Protein AF-A0A7S3KAZ0-F1 (afdb_monomer_lite)

pLDDT: mean 83.88, std 17.26, range [27.72, 97.5]

Structure (mmCIF, N/CA/C/O backbone):
data_AF-A0A7S3KAZ0-F1
#
_entry.id   AF-A0A7S3KAZ0-F1
#
loop_
_atom_site.group_PDB
_atom_site.id
_atom_site.type_symbol
_atom_site.label_atom_id
_atom_site.label_alt_id
_atom_site.label_comp_id
_atom_site.label_asym_id
_atom_site.label_entity_id
_atom_site.label_seq_id
_atom_site.pdbx_PDB_ins_code
_atom_site.Cartn_x
_atom_site.Cartn_y
_atom_site.Cartn_z
_atom_site.occupancy
_atom_site.B_iso_or_equiv
_atom_site.auth_seq_id
_atom_site.auth_comp_id
_atom_site.auth_asym_id
_atom_site.auth_atom_id
_atom_site.pdbx_PDB_model_num
ATOM 1 N N . GLU A 1 1 ? 10.025 6.304 -29.142 1.00 87.19 1 GLU A N 1
ATOM 2 C CA . GLU A 1 1 ? 11.083 5.574 -29.884 1.00 87.19 1 GLU A CA 1
ATOM 3 C C . GLU A 1 1 ? 12.415 6.313 -29.806 1.00 87.19 1 GLU A C 1
ATOM 5 O O . GLU A 1 1 ? 13.247 5.895 -29.020 1.00 87.19 1 GLU A O 1
ATOM 10 N N . LYS A 1 2 ? 12.597 7.461 -30.480 1.00 91.38 2 LYS A N 1
ATOM 11 C CA . LYS A 1 2 ? 13.881 8.201 -30.471 1.00 91.38 2 LYS A CA 1
ATOM 12 C C . LYS A 1 2 ? 14.451 8.520 -29.081 1.00 91.38 2 LYS A C 1
ATOM 14 O O . LYS A 1 2 ? 15.655 8.413 -28.905 1.00 91.38 2 LYS A O 1
ATOM 19 N N . VAL A 1 3 ? 13.611 8.923 -28.121 1.00 90.06 3 VAL A N 1
ATOM 20 C CA . VAL A 1 3 ? 14.054 9.227 -26.743 1.00 90.06 3 VAL A CA 1
ATOM 21 C C . VAL A 1 3 ? 14.543 7.959 -26.036 1.00 90.06 3 VAL A C 1
ATOM 23 O O . VAL A 1 3 ? 15.635 7.959 -25.485 1.00 90.06 3 VAL A O 1
ATOM 26 N N . SER A 1 4 ? 13.810 6.849 -26.160 1.00 91.19 4 SER A N 1
ATOM 27 C CA . SER A 1 4 ? 14.235 5.538 -25.644 1.00 91.19 4 SER A CA 1
ATOM 28 C C . SER A 1 4 ? 15.533 5.046 -26.303 1.00 91.19 4 SER A C 1
ATOM 30 O O . SER A 1 4 ? 16.415 4.537 -25.626 1.00 91.19 4 SER A O 1
ATOM 32 N N . GLU A 1 5 ? 15.724 5.256 -27.607 1.00 93.06 5 GLU A N 1
ATOM 33 C CA . GLU A 1 5 ? 17.003 4.953 -28.269 1.00 93.06 5 GLU A CA 1
ATOM 34 C C . GLU A 1 5 ? 18.140 5.878 -27.821 1.00 93.06 5 GLU A C 1
ATOM 36 O O . GLU A 1 5 ? 19.305 5.488 -27.859 1.00 93.06 5 GLU A O 1
ATOM 41 N N . SER A 1 6 ? 17.834 7.132 -27.480 1.00 93.31 6 SER A N 1
ATOM 42 C CA . SER A 1 6 ? 18.820 8.060 -26.927 1.00 93.31 6 SER A CA 1
ATOM 43 C C . SER A 1 6 ? 19.238 7.641 -25.524 1.00 93.31 6 SER A C 1
ATOM 45 O O . SER A 1 6 ? 20.430 7.678 -25.269 1.00 93.31 6 SER A O 1
ATOM 47 N N . TYR A 1 7 ? 18.312 7.172 -24.680 1.00 94.19 7 TYR A N 1
ATOM 48 C CA . TYR A 1 7 ? 18.615 6.641 -23.345 1.00 94.19 7 TYR A CA 1
ATOM 49 C C . TYR A 1 7 ? 19.751 5.610 -23.394 1.00 94.19 7 TYR A C 1
ATOM 51 O O . TYR A 1 7 ? 20.796 5.805 -22.785 1.00 94.19 7 TYR A O 1
ATOM 59 N N . TRP A 1 8 ? 19.605 4.576 -24.228 1.00 93.81 8 TRP A N 1
ATOM 60 C CA . TRP A 1 8 ? 20.633 3.540 -24.377 1.00 93.81 8 TRP A CA 1
ATOM 61 C C . TRP A 1 8 ? 21.947 4.076 -24.935 1.00 93.81 8 TRP A C 1
ATOM 63 O O . TRP A 1 8 ? 23.013 3.693 -24.473 1.00 93.81 8 TRP A O 1
ATOM 73 N N . ARG A 1 9 ? 21.882 5.003 -25.897 1.00 91.06 9 ARG A N 1
ATOM 74 C CA . ARG A 1 9 ? 23.086 5.647 -26.433 1.00 91.06 9 ARG A CA 1
ATOM 75 C C . ARG A 1 9 ? 23.814 6.488 -25.391 1.00 91.06 9 ARG A C 1
ATOM 77 O O . ARG A 1 9 ? 25.021 6.607 -25.513 1.00 91.06 9 ARG A O 1
ATOM 84 N N . MET A 1 10 ? 23.109 7.081 -24.427 1.00 90.12 10 MET A N 1
ATOM 85 C CA . MET A 1 10 ? 23.732 7.851 -23.347 1.00 90.12 10 MET A CA 1
ATOM 86 C C . MET A 1 10 ? 24.455 6.936 -22.358 1.00 90.12 10 MET A C 1
ATOM 88 O O . MET A 1 10 ? 25.568 7.261 -21.971 1.00 90.12 10 MET A O 1
ATOM 92 N N . LEU A 1 11 ? 23.894 5.761 -22.051 1.00 87.69 11 LEU A N 1
ATOM 93 C CA . LEU A 1 11 ? 24.565 4.747 -21.225 1.00 87.69 11 LEU A CA 1
ATOM 94 C C . LEU A 1 11 ? 25.814 4.146 -21.897 1.00 87.69 11 LEU A C 1
ATOM 96 O O . LEU A 1 11 ? 26.717 3.672 -21.222 1.00 87.69 11 LEU A O 1
ATOM 100 N N . GLU A 1 12 ? 25.895 4.176 -23.230 1.00 86.94 12 GLU A N 1
ATOM 101 C CA . GLU A 1 12 ? 27.089 3.747 -23.978 1.00 86.94 12 GLU A CA 1
ATOM 102 C C . GLU A 1 12 ? 28.218 4.802 -23.984 1.00 86.94 12 GLU A C 1
ATOM 104 O O . GLU A 1 12 ? 29.334 4.508 -24.431 1.00 86.94 12 GLU A O 1
ATOM 109 N N . ILE A 1 13 ? 27.954 6.037 -23.533 1.00 81.25 13 ILE A N 1
ATOM 110 C CA . ILE A 1 13 ? 28.967 7.095 -23.425 1.00 81.25 13 ILE A CA 1
ATOM 111 C C . ILE A 1 13 ? 29.750 6.861 -22.134 1.00 81.25 13 ILE A C 1
ATOM 113 O O . ILE A 1 13 ? 29.340 7.359 -21.101 1.00 81.25 13 ILE A O 1
ATOM 117 N N . ASP A 1 14 ? 30.860 6.120 -22.247 1.00 67.25 14 ASP A N 1
ATOM 118 C CA . ASP A 1 14 ? 31.911 5.905 -21.232 1.00 67.25 14 ASP A CA 1
ATOM 119 C C . ASP A 1 14 ? 31.381 5.743 -19.792 1.00 67.25 14 ASP A C 1
ATOM 121 O O . ASP A 1 14 ? 31.083 6.733 -19.141 1.00 67.25 14 ASP A O 1
ATOM 125 N N . GLU A 1 15 ? 31.309 4.510 -19.275 1.00 60.25 15 GLU A N 1
ATOM 126 C CA . GLU A 1 15 ? 30.718 4.161 -17.961 1.00 60.25 15 GLU A CA 1
ATOM 127 C C . GLU A 1 15 ? 31.276 4.963 -16.760 1.00 60.25 15 GLU A C 1
ATOM 129 O O . GLU A 1 15 ? 30.650 5.004 -15.710 1.00 60.25 15 GLU A O 1
ATOM 134 N N . GLU A 1 16 ? 32.430 5.631 -16.886 1.00 60.28 16 GLU A N 1
ATOM 135 C CA . GLU A 1 16 ? 32.976 6.528 -15.848 1.00 60.28 16 GLU A CA 1
ATOM 136 C C . GLU A 1 16 ? 32.523 8.001 -15.991 1.00 60.28 16 GLU A C 1
ATOM 138 O O . GLU A 1 16 ? 32.940 8.877 -15.224 1.00 60.28 16 GLU A O 1
ATOM 143 N N . CYS A 1 17 ? 31.695 8.316 -16.988 1.00 70.56 17 CYS A N 1
ATOM 144 C CA . CYS A 1 17 ? 31.256 9.662 -17.318 1.00 70.56 17 CYS A CA 1
ATOM 145 C C . CYS A 1 17 ? 29.853 9.938 -16.769 1.00 70.56 17 CYS A C 1
ATOM 147 O O . CYS A 1 17 ? 28.845 9.616 -17.396 1.00 70.56 17 CYS A O 1
ATOM 149 N N . ALA A 1 18 ? 29.788 10.670 -15.654 1.00 79.00 18 ALA A N 1
ATOM 150 C CA . ALA A 1 18 ? 28.533 11.156 -15.070 1.00 79.00 18 ALA A CA 1
ATOM 151 C C . ALA A 1 18 ? 27.636 11.933 -16.066 1.00 79.00 18 ALA A C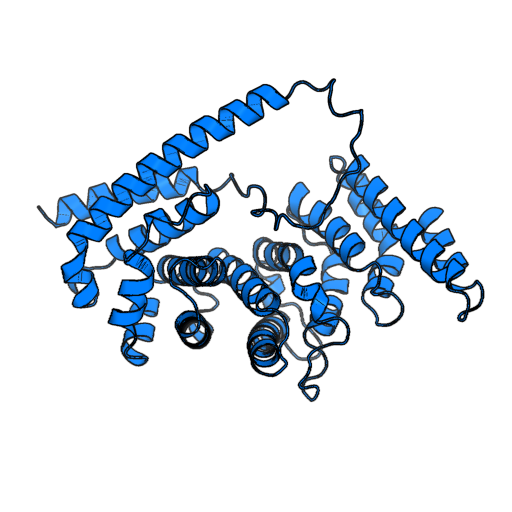 1
ATOM 153 O O . ALA A 1 18 ? 26.431 12.054 -15.858 1.00 79.00 18 ALA A O 1
ATOM 154 N N . GLU A 1 19 ? 28.188 12.467 -17.167 1.00 82.94 19 GLU A N 1
ATOM 155 C CA . GLU A 1 19 ? 27.396 13.123 -18.219 1.00 82.94 19 GLU A CA 1
ATOM 156 C C . GLU A 1 19 ? 26.485 12.139 -18.978 1.00 82.94 19 GLU A C 1
ATOM 158 O O . GLU A 1 19 ? 25.390 12.528 -19.390 1.00 82.94 19 GLU A O 1
ATOM 163 N N . GLY A 1 20 ? 26.908 10.879 -19.153 1.00 85.38 20 GLY A N 1
ATOM 164 C CA . GLY A 1 20 ? 26.109 9.827 -19.787 1.00 85.38 20 GLY A CA 1
ATOM 165 C C . GLY A 1 20 ? 24.908 9.430 -18.928 1.00 85.38 20 GLY A C 1
ATOM 166 O O . GLY A 1 20 ? 23.776 9.420 -19.413 1.00 85.38 20 GLY A O 1
ATOM 167 N N . GLU A 1 21 ? 25.132 9.213 -17.631 1.00 86.94 21 GLU A N 1
ATOM 168 C CA . GLU A 1 21 ? 24.082 8.917 -16.644 1.00 86.94 21 GLU A CA 1
ATOM 169 C C . GLU A 1 21 ? 23.074 10.070 -16.530 1.00 86.94 21 GLU A C 1
ATOM 171 O O . GLU A 1 21 ? 21.871 9.859 -16.679 1.00 86.94 21 GLU A O 1
ATOM 176 N N . LEU A 1 22 ? 23.549 11.317 -16.395 1.00 89.88 22 LEU A N 1
ATOM 177 C CA . LEU A 1 22 ? 22.689 12.511 -16.388 1.00 89.88 22 LEU A CA 1
ATOM 178 C C . LEU A 1 22 ? 21.870 12.644 -17.679 1.00 89.88 22 LEU A C 1
ATOM 180 O O . LEU A 1 22 ? 20.685 12.986 -17.645 1.00 89.88 22 LEU A O 1
ATOM 184 N N . GLY A 1 23 ? 22.481 12.352 -18.830 1.00 91.44 23 GLY A N 1
ATOM 185 C CA . GLY A 1 23 ? 21.792 12.337 -20.117 1.00 91.44 23 GLY A CA 1
ATOM 186 C C . GLY A 1 23 ? 20.717 11.249 -20.205 1.00 91.44 23 GLY A C 1
ATOM 187 O O . GLY A 1 23 ? 19.647 11.487 -20.775 1.00 91.44 23 GLY A O 1
ATOM 188 N N . ALA A 1 24 ? 20.978 10.070 -19.637 1.00 93.19 24 ALA A N 1
ATOM 189 C CA . ALA A 1 24 ? 20.023 8.972 -19.559 1.00 93.19 24 ALA A CA 1
ATOM 190 C C . ALA A 1 24 ? 18.846 9.325 -18.634 1.00 93.19 24 ALA A C 1
ATOM 192 O O . ALA A 1 24 ? 17.699 9.203 -19.067 1.00 93.19 24 ALA A O 1
ATOM 193 N N . MET A 1 25 ? 19.103 9.869 -17.441 1.00 93.62 25 MET A N 1
ATOM 194 C CA . MET A 1 25 ? 18.056 10.357 -16.532 1.00 93.62 25 MET A CA 1
ATOM 195 C C . MET A 1 25 ? 17.171 11.410 -17.204 1.00 93.62 25 MET A C 1
ATOM 197 O O . MET A 1 25 ? 15.950 11.272 -17.238 1.00 93.62 25 MET A O 1
ATOM 201 N N . GLY A 1 26 ? 17.779 12.393 -17.880 1.00 94.50 26 GLY A N 1
ATOM 202 C CA . GLY A 1 26 ? 17.034 13.396 -18.644 1.00 94.50 26 GLY A CA 1
ATOM 203 C C . GLY A 1 26 ? 16.148 12.791 -19.744 1.00 94.50 26 GLY A C 1
ATOM 204 O O . GLY A 1 26 ? 15.076 13.319 -20.039 1.00 94.50 26 GLY A O 1
ATOM 205 N N . CYS A 1 27 ? 16.538 11.654 -20.336 1.00 96.44 27 CYS A N 1
ATOM 206 C CA . CYS A 1 27 ? 15.674 10.936 -21.275 1.00 96.44 27 CYS A CA 1
ATOM 207 C C . CYS A 1 27 ? 14.442 10.331 -20.585 1.00 96.44 27 CYS A C 1
ATOM 209 O O . CYS A 1 27 ? 13.369 10.344 -21.192 1.00 96.44 27 CYS A O 1
ATOM 211 N N . VAL A 1 28 ? 14.568 9.814 -19.358 1.00 96.44 28 VAL A N 1
ATOM 212 C CA . VAL A 1 28 ? 13.438 9.252 -18.599 1.00 96.44 28 VAL A CA 1
ATOM 213 C C . VAL A 1 28 ? 12.472 10.354 -18.170 1.00 96.44 28 VAL A C 1
ATOM 215 O O . VAL A 1 28 ? 11.271 10.220 -18.399 1.00 96.44 28 VAL A O 1
ATOM 218 N N . THR A 1 29 ? 12.978 11.497 -17.707 1.00 96.56 29 THR A N 1
ATOM 219 C CA . THR A 1 29 ? 12.135 12.658 -17.385 1.00 96.56 29 THR A CA 1
ATOM 220 C C . THR A 1 29 ? 11.356 13.151 -18.607 1.00 96.56 29 THR A C 1
ATOM 222 O O . THR A 1 29 ? 10.153 13.390 -18.528 1.00 96.56 29 THR A O 1
ATOM 225 N N . ILE A 1 30 ? 11.986 13.201 -19.790 1.00 97.19 30 ILE A N 1
ATOM 226 C CA . ILE A 1 30 ? 11.277 13.518 -21.043 1.00 97.19 30 ILE A CA 1
ATOM 227 C C . ILE A 1 30 ? 10.192 12.475 -21.349 1.00 97.19 30 ILE A C 1
ATOM 229 O O . ILE A 1 30 ? 9.114 12.838 -21.824 1.00 97.19 30 ILE A O 1
ATOM 233 N N . ILE A 1 31 ? 10.453 11.183 -21.111 1.00 96.94 31 ILE A N 1
ATOM 234 C CA . ILE A 1 31 ? 9.443 10.127 -21.280 1.00 96.94 31 ILE A CA 1
ATOM 235 C C . ILE A 1 31 ? 8.247 10.392 -20.358 1.00 96.94 31 ILE A C 1
ATOM 237 O O . ILE A 1 31 ? 7.120 10.398 -20.854 1.00 96.94 31 ILE A O 1
ATOM 241 N N . LYS A 1 32 ? 8.474 10.699 -19.077 1.00 96.31 32 LYS A N 1
ATOM 242 C CA . LYS A 1 32 ? 7.414 11.053 -18.122 1.00 96.31 32 LYS A CA 1
ATOM 243 C C . LYS A 1 32 ? 6.586 12.249 -18.582 1.00 96.31 32 LYS A C 1
ATOM 245 O O . LYS A 1 32 ? 5.361 12.154 -18.623 1.00 96.31 32 LYS A O 1
ATOM 250 N N . THR A 1 33 ? 7.223 13.331 -19.032 1.00 96.50 33 THR A N 1
ATOM 251 C CA . THR A 1 33 ? 6.501 14.495 -19.575 1.00 96.50 33 THR A CA 1
ATOM 252 C C . THR A 1 33 ? 5.646 14.121 -20.788 1.00 96.50 33 THR A C 1
ATOM 254 O O . THR A 1 33 ? 4.518 14.595 -20.931 1.00 96.50 33 THR A O 1
ATOM 257 N N . ILE A 1 34 ? 6.145 13.243 -21.668 1.00 95.31 34 ILE A N 1
ATOM 258 C CA . ILE A 1 34 ? 5.353 12.746 -22.799 1.00 95.31 34 ILE A CA 1
ATOM 259 C C . ILE A 1 34 ? 4.131 11.978 -22.286 1.00 95.31 34 ILE A C 1
ATOM 261 O O . ILE A 1 34 ? 3.033 12.263 -22.758 1.00 95.31 34 ILE A O 1
ATOM 265 N N . PHE A 1 35 ? 4.294 11.062 -21.325 1.00 94.38 35 PHE A N 1
ATOM 266 C CA . PHE A 1 35 ? 3.185 10.308 -20.729 1.00 94.38 35 PHE A CA 1
ATOM 267 C C . PHE A 1 35 ? 2.110 11.240 -20.156 1.00 94.38 35 PHE A C 1
ATOM 269 O O . PHE A 1 35 ? 0.944 11.115 -20.525 1.00 94.38 35 PHE A O 1
ATOM 276 N N . GLN A 1 36 ? 2.506 12.231 -19.353 1.00 93.25 36 GLN A N 1
ATOM 277 C CA . GLN A 1 36 ? 1.597 13.238 -18.792 1.00 93.25 36 GLN A CA 1
ATOM 278 C C . GLN A 1 36 ? 0.853 14.013 -19.892 1.00 93.25 36 GLN A C 1
ATOM 280 O O . GLN A 1 36 ? -0.361 14.195 -19.829 1.00 93.25 36 GLN A O 1
ATOM 285 N N . SER A 1 37 ? 1.548 14.406 -20.966 1.00 93.69 37 SER A N 1
ATOM 286 C CA . SER A 1 37 ? 0.935 15.161 -22.072 1.00 93.69 37 SER A CA 1
ATOM 287 C C . SER A 1 37 ? -0.126 14.380 -22.858 1.00 93.69 37 SER A C 1
ATOM 289 O O . SER A 1 37 ? -0.987 14.985 -23.500 1.00 93.69 37 SER A O 1
ATOM 291 N N . VAL A 1 38 ? -0.077 13.043 -22.819 1.00 92.50 38 VAL A N 1
ATOM 292 C CA . VAL A 1 38 ? -1.010 12.162 -23.537 1.00 92.50 38 VAL A CA 1
ATOM 293 C C . VAL A 1 38 ? -1.901 11.349 -22.598 1.00 92.50 38 VAL A C 1
ATOM 295 O O . VAL A 1 38 ? -2.533 10.396 -23.043 1.00 92.50 38 VAL A O 1
ATOM 298 N N . GLN A 1 39 ? -2.009 11.738 -21.323 1.00 89.44 39 GLN A N 1
ATOM 299 C CA . GLN A 1 39 ? -2.688 10.955 -20.281 1.00 89.44 39 GLN A CA 1
ATOM 300 C C . GLN A 1 39 ? -4.163 10.618 -20.556 1.00 89.44 39 GLN A C 1
ATOM 302 O O . GLN A 1 39 ? -4.702 9.664 -20.009 1.00 89.44 39 GLN A O 1
ATOM 307 N N . LYS A 1 40 ? -4.813 11.355 -21.466 1.00 89.69 40 LYS A N 1
ATOM 308 C CA . LYS A 1 40 ? -6.205 11.119 -21.883 1.00 89.69 40 LYS A CA 1
ATOM 309 C C . LYS A 1 40 ? -6.351 10.151 -23.073 1.00 89.69 40 LYS A C 1
ATOM 311 O O . LYS A 1 40 ? -7.477 9.808 -23.425 1.00 89.69 40 LYS A O 1
ATOM 316 N N . ASP A 1 41 ? -5.257 9.729 -23.714 1.00 93.19 41 ASP A N 1
ATOM 317 C CA . ASP A 1 41 ? -5.254 8.823 -24.876 1.00 93.19 41 ASP A CA 1
ATOM 318 C C . ASP A 1 41 ? -4.701 7.439 -24.491 1.00 93.19 41 ASP A C 1
ATOM 320 O O . ASP A 1 41 ? -3.488 7.207 -24.469 1.00 93.19 41 ASP A O 1
ATOM 324 N N . GLN A 1 42 ? -5.615 6.509 -24.195 1.00 93.06 42 GLN A N 1
ATOM 325 C CA . GLN A 1 42 ? -5.289 5.152 -23.747 1.00 93.06 42 GLN A CA 1
ATOM 326 C C . GLN A 1 42 ? -4.449 4.373 -24.757 1.00 93.06 42 GLN A C 1
ATOM 328 O O . GLN A 1 42 ? -3.439 3.769 -24.395 1.00 93.06 42 GLN A O 1
ATOM 333 N N . ASP A 1 43 ? -4.850 4.379 -26.028 1.00 94.06 43 ASP A N 1
ATOM 334 C CA . ASP A 1 43 ? -4.174 3.600 -27.064 1.00 94.06 43 ASP A CA 1
ATOM 335 C C . ASP A 1 43 ? -2.736 4.093 -27.263 1.00 94.06 43 ASP A C 1
ATOM 337 O O . ASP A 1 43 ? -1.813 3.294 -27.471 1.00 94.06 43 ASP A O 1
ATOM 341 N N . LEU A 1 44 ? -2.531 5.412 -27.183 1.00 94.19 44 LEU A N 1
ATOM 342 C CA . LEU A 1 44 ? -1.207 6.003 -27.285 1.00 94.19 44 LEU A CA 1
ATOM 343 C C . LEU A 1 44 ? -0.347 5.689 -26.058 1.00 94.19 44 LEU A C 1
ATOM 345 O O . LEU A 1 44 ? 0.801 5.280 -26.243 1.00 94.19 44 LEU A O 1
ATOM 349 N N . LEU A 1 45 ? -0.882 5.813 -24.839 1.00 93.94 45 LEU A N 1
ATOM 350 C CA . LEU A 1 45 ? -0.143 5.491 -23.615 1.00 93.94 45 LEU A CA 1
ATOM 351 C C . LEU A 1 45 ? 0.288 4.022 -23.564 1.00 93.94 45 LEU A C 1
ATOM 353 O O . LEU A 1 45 ? 1.471 3.747 -23.379 1.00 93.94 45 LEU A O 1
ATOM 357 N N . LEU A 1 46 ? -0.614 3.082 -23.858 1.00 95.00 46 LEU A N 1
ATOM 358 C CA . LEU A 1 46 ? -0.287 1.648 -23.900 1.00 95.00 46 LEU A CA 1
ATOM 359 C C . LEU A 1 46 ? 0.744 1.308 -24.990 1.00 95.00 46 LEU A C 1
ATOM 361 O O . LEU A 1 46 ? 1.506 0.343 -24.891 1.00 95.00 46 LEU A O 1
ATOM 365 N N . ARG A 1 47 ? 0.790 2.087 -26.077 1.00 95.50 47 ARG A N 1
ATOM 366 C CA . ARG A 1 47 ? 1.840 1.946 -27.091 1.00 95.50 47 ARG A CA 1
ATOM 367 C C . ARG A 1 47 ? 3.174 2.518 -26.608 1.00 95.50 47 ARG A C 1
ATOM 369 O O . ARG A 1 47 ? 4.215 1.934 -26.914 1.00 95.50 47 ARG A O 1
ATOM 376 N N . LEU A 1 48 ? 3.158 3.656 -25.915 1.00 95.56 48 LEU A N 1
ATOM 377 C CA . LEU A 1 48 ? 4.355 4.289 -25.362 1.00 95.56 48 LEU A CA 1
ATOM 378 C C . LEU A 1 48 ? 4.995 3.431 -24.273 1.00 95.56 48 LEU A C 1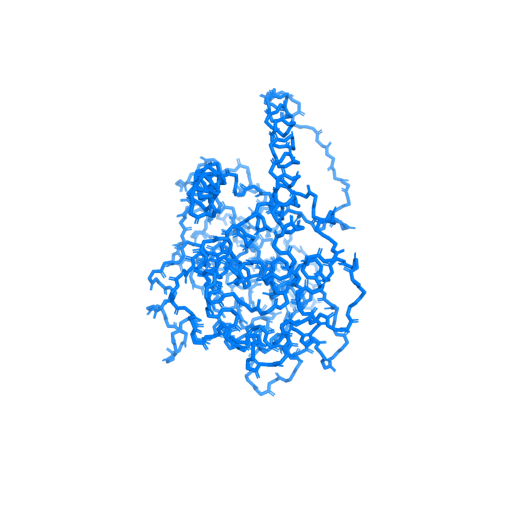
ATOM 380 O O . LEU A 1 48 ? 6.211 3.256 -24.308 1.00 95.56 48 LEU A O 1
ATOM 384 N N . GLU A 1 49 ? 4.191 2.841 -23.394 1.00 96.69 49 GLU A N 1
ATOM 385 C CA . GLU A 1 49 ? 4.605 1.856 -22.392 1.00 96.69 49 GLU A CA 1
ATOM 386 C C . GLU A 1 49 ? 5.446 0.747 -23.027 1.00 96.69 49 GLU A C 1
ATOM 388 O O . GLU A 1 49 ? 6.614 0.580 -22.693 1.00 96.69 49 GLU A O 1
ATOM 393 N N . LYS A 1 50 ? 4.931 0.080 -24.066 1.00 96.69 50 LYS A N 1
ATOM 394 C CA . LYS A 1 50 ? 5.664 -0.983 -24.780 1.00 96.69 50 LYS A CA 1
ATOM 395 C C . LYS A 1 50 ? 6.977 -0.520 -25.400 1.00 96.69 50 LYS A C 1
ATOM 397 O O . LYS A 1 50 ? 7.934 -1.287 -25.481 1.00 96.69 50 LYS A O 1
ATOM 402 N N . ILE A 1 51 ? 7.026 0.722 -25.878 1.00 96.69 51 ILE A N 1
ATOM 403 C CA . ILE A 1 51 ? 8.252 1.314 -26.424 1.00 96.69 51 ILE A CA 1
ATOM 404 C C . ILE A 1 51 ? 9.271 1.565 -25.303 1.00 96.69 51 ILE A C 1
ATOM 406 O O . ILE A 1 51 ? 10.470 1.400 -25.528 1.00 96.69 51 ILE A O 1
ATOM 410 N N . CYS A 1 52 ? 8.808 1.965 -24.119 1.00 96.94 52 CYS A N 1
ATOM 411 C CA . CYS A 1 52 ? 9.647 2.331 -22.980 1.00 96.94 52 CYS A CA 1
ATOM 412 C C . CYS A 1 52 ? 9.940 1.155 -22.038 1.00 96.94 52 CYS A C 1
ATOM 414 O O . CYS A 1 52 ? 10.864 1.260 -21.242 1.00 96.94 52 CYS A O 1
ATOM 416 N N . ALA A 1 53 ? 9.263 0.013 -22.186 1.00 96.50 53 ALA A N 1
ATOM 417 C CA . ALA A 1 53 ? 9.341 -1.137 -21.284 1.00 96.50 53 ALA A CA 1
ATOM 418 C C . ALA A 1 53 ? 10.774 -1.593 -20.968 1.00 96.50 53 ALA A C 1
ATOM 420 O O . ALA A 1 53 ? 11.095 -1.914 -19.830 1.00 96.50 53 ALA A O 1
ATOM 421 N N . ARG A 1 54 ? 11.678 -1.585 -21.960 1.00 96.12 54 ARG A N 1
ATOM 422 C CA . ARG A 1 54 ? 13.091 -1.935 -21.723 1.00 96.12 54 ARG A CA 1
ATOM 423 C C . ARG A 1 54 ? 13.829 -0.903 -20.873 1.00 96.12 54 ARG A C 1
ATOM 425 O O . ARG A 1 54 ? 14.709 -1.292 -20.119 1.00 96.12 54 ARG A O 1
ATOM 432 N N . VAL A 1 55 ? 13.518 0.381 -21.050 1.00 97.06 55 VAL A N 1
ATOM 433 C CA . VAL A 1 55 ? 14.085 1.475 -20.245 1.00 97.06 55 VAL A CA 1
ATOM 434 C C . VAL A 1 55 ? 13.561 1.353 -18.819 1.00 97.06 55 VAL A C 1
ATOM 436 O O . VAL A 1 55 ? 14.350 1.318 -17.886 1.00 97.06 55 VAL A O 1
ATOM 439 N N . PHE A 1 56 ? 12.250 1.163 -18.663 1.00 97.31 56 PHE A N 1
ATOM 440 C CA . PHE A 1 56 ? 11.608 0.998 -17.360 1.00 97.31 56 PHE A CA 1
ATOM 441 C C . PHE A 1 56 ? 12.175 -0.195 -16.586 1.00 97.31 56 PHE A C 1
ATOM 443 O O . PHE A 1 56 ? 12.569 -0.038 -15.439 1.00 97.31 56 PHE A O 1
ATOM 450 N N . ALA A 1 57 ? 12.343 -1.347 -17.240 1.00 96.38 57 ALA A N 1
ATOM 451 C CA . ALA A 1 57 ? 12.956 -2.529 -16.633 1.00 96.38 57 ALA A CA 1
ATOM 452 C C . ALA A 1 57 ? 14.457 -2.381 -16.310 1.00 96.38 57 ALA A C 1
ATOM 454 O O . ALA A 1 57 ? 14.997 -3.204 -15.581 1.00 96.38 57 ALA A O 1
ATOM 455 N N . HIS A 1 58 ? 15.163 -1.402 -16.885 1.00 95.88 58 HIS A N 1
ATOM 456 C CA . HIS A 1 58 ? 16.545 -1.089 -16.504 1.00 95.88 58 HIS A CA 1
ATOM 457 C C . HIS A 1 58 ? 16.585 -0.146 -15.302 1.00 95.88 58 HIS A C 1
ATOM 459 O O . HIS A 1 58 ? 17.399 -0.324 -14.400 1.00 95.88 58 HIS A O 1
ATOM 465 N N . CYS A 1 59 ? 15.653 0.807 -15.246 1.00 95.75 59 CYS A N 1
ATOM 466 C CA . CYS A 1 59 ? 15.501 1.731 -14.126 1.00 95.75 59 CYS A CA 1
ATOM 467 C C . CYS A 1 59 ? 15.065 1.068 -12.809 1.00 95.75 59 CYS A C 1
ATOM 469 O O . CYS A 1 59 ? 14.990 1.727 -11.783 1.00 95.75 59 CYS A O 1
ATOM 471 N N . THR A 1 60 ? 14.776 -0.228 -12.816 1.00 94.94 60 THR A N 1
ATOM 472 C CA . THR A 1 60 ? 14.475 -1.046 -11.631 1.00 94.94 60 THR A CA 1
ATOM 473 C C . THR A 1 60 ? 15.648 -1.946 -11.226 1.00 94.94 60 THR A C 1
ATOM 475 O O . THR A 1 60 ? 15.489 -2.864 -10.420 1.00 94.94 60 THR A O 1
ATOM 478 N N . THR A 1 61 ? 16.829 -1.718 -11.805 1.00 94.31 61 THR A N 1
ATOM 479 C CA . THR A 1 61 ? 18.077 -2.427 -11.492 1.00 94.31 61 THR A CA 1
ATOM 480 C C . THR A 1 61 ? 19.055 -1.501 -10.765 1.00 94.31 61 THR A C 1
ATOM 482 O O . THR A 1 61 ? 18.886 -0.282 -10.849 1.00 94.31 61 THR A O 1
ATOM 485 N N . PRO A 1 62 ? 20.093 -2.039 -10.093 1.00 92.00 62 PRO A N 1
ATOM 486 C CA . PRO A 1 62 ? 21.096 -1.212 -9.417 1.00 92.00 62 PRO A CA 1
ATOM 487 C C . PRO A 1 62 ? 21.747 -0.162 -10.329 1.00 92.00 62 PRO A C 1
ATOM 489 O O . PRO A 1 62 ? 22.044 0.933 -9.873 1.00 92.00 62 PRO A O 1
ATOM 492 N N . ASP A 1 63 ? 21.902 -0.469 -11.620 1.00 89.94 63 ASP A N 1
ATOM 493 C CA . ASP A 1 63 ? 22.587 0.390 -12.594 1.00 89.94 63 ASP A CA 1
ATOM 494 C C . ASP A 1 63 ? 21.684 1.493 -13.189 1.00 89.94 63 ASP A C 1
ATOM 496 O O . ASP A 1 63 ? 22.138 2.306 -13.992 1.00 89.94 63 ASP A O 1
ATOM 500 N N . GLY A 1 64 ? 20.385 1.512 -12.867 1.00 89.12 64 GLY A N 1
ATOM 501 C CA . GLY A 1 64 ? 19.428 2.454 -13.465 1.00 89.12 64 GLY A CA 1
ATOM 502 C C . GLY A 1 64 ? 18.459 3.118 -12.489 1.00 89.12 64 GLY A C 1
ATOM 503 O O . GLY A 1 64 ? 17.607 3.894 -12.933 1.00 89.12 64 GLY A O 1
ATOM 504 N N . MET A 1 65 ? 18.550 2.803 -11.196 1.00 91.00 65 MET A N 1
ATOM 505 C CA . MET A 1 65 ? 17.545 3.176 -10.196 1.00 91.00 65 MET A CA 1
ATOM 506 C C . MET A 1 65 ? 17.384 4.680 -9.963 1.00 91.00 65 MET A C 1
ATOM 508 O O . MET A 1 65 ? 16.340 5.093 -9.471 1.00 91.00 65 MET A O 1
ATOM 512 N N . ASP A 1 66 ? 18.327 5.511 -10.407 1.00 90.62 66 ASP A N 1
ATOM 513 C CA . ASP A 1 66 ? 18.242 6.970 -10.255 1.00 90.62 66 ASP A CA 1
ATOM 514 C C . ASP A 1 66 ? 17.004 7.593 -10.929 1.00 90.62 66 ASP A C 1
ATOM 516 O O . ASP A 1 66 ? 16.624 8.720 -10.628 1.00 90.62 66 ASP A O 1
ATOM 520 N N . SER A 1 67 ? 16.349 6.879 -11.854 1.00 94.31 67 SER A N 1
ATOM 521 C CA . SER A 1 67 ? 15.094 7.316 -12.493 1.00 94.31 67 SER A CA 1
ATOM 522 C C . SER A 1 67 ? 13.874 6.475 -12.107 1.00 94.31 67 SER A C 1
ATOM 524 O O . SER A 1 67 ? 12.857 6.516 -12.803 1.00 94.31 67 SER A O 1
ATOM 526 N N . ILE A 1 68 ? 13.953 5.690 -11.029 1.00 95.12 68 ILE A N 1
ATOM 527 C CA . ILE A 1 68 ? 12.881 4.771 -10.625 1.00 95.12 68 ILE A CA 1
ATOM 528 C C . ILE A 1 68 ? 11.568 5.499 -10.324 1.00 95.12 68 ILE A C 1
ATOM 530 O O . ILE A 1 68 ? 10.500 5.006 -10.679 1.00 95.12 68 ILE A O 1
ATOM 534 N N . GLU A 1 69 ? 11.638 6.700 -9.750 1.00 94.75 69 GLU A N 1
ATOM 535 C CA . GLU A 1 69 ? 10.462 7.509 -9.407 1.00 94.75 69 GLU A CA 1
ATOM 536 C C . GLU A 1 69 ? 9.707 7.971 -10.655 1.00 94.75 69 GLU A C 1
ATOM 538 O O . GLU A 1 69 ? 8.479 7.896 -10.713 1.00 94.75 69 GLU A O 1
ATOM 543 N N . ASP A 1 70 ? 10.435 8.381 -11.697 1.00 95.94 70 ASP A N 1
ATOM 544 C CA . ASP A 1 70 ? 9.831 8.775 -12.968 1.00 95.94 70 ASP A CA 1
ATOM 545 C C . ASP A 1 70 ? 9.178 7.581 -13.675 1.00 95.94 70 ASP A C 1
ATOM 547 O O . ASP A 1 70 ? 8.114 7.728 -14.283 1.00 95.94 70 ASP A O 1
ATOM 551 N N . VAL A 1 71 ? 9.779 6.393 -13.566 1.00 96.25 71 VAL A N 1
ATOM 552 C CA . VAL A 1 71 ? 9.204 5.150 -14.098 1.00 96.25 71 VAL A CA 1
ATOM 553 C C . VAL A 1 71 ? 7.932 4.773 -13.354 1.00 96.25 71 VAL A C 1
ATOM 555 O O . VAL A 1 71 ? 6.903 4.544 -13.986 1.00 96.25 71 VAL A O 1
ATOM 558 N N . VAL A 1 72 ? 7.972 4.769 -12.024 1.00 96.81 72 VAL A N 1
ATOM 559 C CA . VAL A 1 72 ? 6.802 4.485 -11.190 1.00 96.81 72 VAL A CA 1
ATOM 560 C C . VAL A 1 72 ? 5.663 5.462 -11.496 1.00 96.81 72 VAL A C 1
ATOM 562 O O . VAL A 1 72 ? 4.531 5.025 -11.698 1.00 96.81 72 VAL A O 1
ATOM 565 N N . ALA A 1 73 ? 5.958 6.757 -11.636 1.00 95.50 73 ALA A N 1
ATOM 566 C CA . ALA A 1 73 ? 4.964 7.762 -12.004 1.00 95.50 73 ALA A CA 1
ATOM 567 C C . ALA A 1 73 ? 4.307 7.474 -13.368 1.00 95.50 73 ALA A C 1
ATOM 569 O O . ALA A 1 73 ? 3.089 7.592 -13.503 1.00 95.50 73 ALA A O 1
ATOM 570 N N . CYS A 1 74 ? 5.084 7.057 -14.376 1.00 95.94 74 CYS A N 1
ATOM 571 C CA . CYS A 1 74 ? 4.546 6.690 -15.691 1.00 95.94 74 CYS A CA 1
ATOM 572 C C . CYS A 1 74 ? 3.547 5.527 -15.610 1.00 95.94 74 CYS A C 1
ATOM 574 O O . CYS A 1 74 ? 2.506 5.556 -16.265 1.00 95.94 74 CYS A O 1
ATOM 576 N N . GLU A 1 75 ? 3.858 4.514 -14.806 1.00 96.81 75 GLU A N 1
ATOM 577 C CA . GLU A 1 75 ? 3.038 3.307 -14.676 1.00 96.81 75 GLU A CA 1
ATOM 578 C C . GLU A 1 75 ? 1.785 3.562 -13.827 1.00 96.81 75 GLU A C 1
ATOM 580 O O . GLU A 1 75 ? 0.691 3.093 -14.155 1.00 96.81 75 GLU A O 1
ATOM 585 N N . CYS A 1 76 ? 1.906 4.395 -12.789 1.00 95.38 76 CYS A N 1
ATOM 586 C CA . CYS A 1 76 ? 0.765 4.898 -12.027 1.00 95.38 76 CYS A CA 1
ATOM 587 C C . CYS A 1 76 ? -0.223 5.666 -12.912 1.00 95.38 76 CYS A C 1
ATOM 589 O O . CYS A 1 76 ? -1.426 5.457 -12.770 1.00 95.38 76 CYS A O 1
ATOM 591 N N . LEU A 1 77 ? 0.245 6.486 -13.866 1.00 92.44 77 LEU A N 1
ATOM 592 C CA . LEU A 1 77 ? -0.643 7.204 -14.792 1.00 92.44 77 LEU A CA 1
ATOM 593 C C . LEU A 1 77 ? -1.540 6.249 -15.588 1.00 92.44 77 LEU A C 1
ATOM 595 O O . LEU A 1 77 ? -2.732 6.521 -15.730 1.00 92.44 77 LEU A O 1
ATOM 599 N N . ILE A 1 78 ? -0.988 5.134 -16.080 1.00 93.31 78 ILE A N 1
ATOM 600 C CA . ILE A 1 78 ? -1.744 4.125 -16.836 1.00 93.31 78 ILE A CA 1
ATOM 601 C C . ILE A 1 78 ? -2.790 3.458 -15.940 1.00 93.31 78 ILE A C 1
ATOM 603 O O . ILE A 1 78 ? -3.959 3.367 -16.324 1.00 93.31 78 ILE A O 1
ATOM 607 N N . MET A 1 79 ? -2.384 3.007 -14.749 1.00 94.50 79 MET A N 1
ATOM 608 C CA . MET A 1 79 ? -3.289 2.338 -13.810 1.00 94.50 79 MET A CA 1
ATOM 609 C C . MET A 1 79 ? -4.417 3.260 -13.355 1.00 94.50 79 MET A C 1
ATOM 611 O O . MET A 1 79 ? -5.575 2.846 -13.364 1.00 94.50 79 MET A O 1
ATOM 615 N N . HIS A 1 80 ? -4.090 4.506 -13.015 1.00 86.88 80 HIS A N 1
ATOM 616 C CA . HIS A 1 80 ? -5.043 5.496 -12.531 1.00 86.88 80 HIS A CA 1
ATOM 617 C C . HIS A 1 80 ? -6.063 5.884 -13.611 1.00 86.88 80 HIS A C 1
ATOM 619 O O . HIS A 1 80 ? -7.266 5.778 -13.389 1.00 86.88 80 HIS A O 1
ATOM 625 N N . HIS A 1 81 ? -5.615 6.258 -14.815 1.00 86.31 81 HIS A N 1
ATOM 626 C CA . HIS A 1 81 ? -6.526 6.761 -15.852 1.00 86.31 81 HIS A CA 1
ATOM 627 C C . HIS A 1 81 ? -7.377 5.667 -16.505 1.00 86.31 81 HIS A C 1
ATOM 629 O O . HIS A 1 81 ? -8.464 5.949 -17.015 1.00 86.31 81 HIS A O 1
ATOM 635 N N . PHE A 1 82 ? -6.887 4.425 -16.538 1.00 89.50 82 PHE A N 1
ATOM 636 C CA . PHE A 1 82 ? -7.511 3.367 -17.335 1.00 89.50 82 PHE A CA 1
ATOM 637 C C . PHE A 1 82 ? -7.937 2.137 -16.543 1.00 89.50 82 PHE A C 1
ATOM 639 O O . PHE A 1 82 ? -8.499 1.218 -17.143 1.00 89.50 82 PHE A O 1
ATOM 646 N N . ASN A 1 83 ? -7.704 2.109 -15.227 1.00 90.88 83 ASN A N 1
ATOM 647 C CA . ASN A 1 83 ? -8.081 1.005 -14.343 1.00 90.88 83 ASN A CA 1
ATOM 648 C C . ASN A 1 83 ? -7.614 -0.364 -14.869 1.00 90.88 83 ASN A C 1
ATOM 650 O O . ASN A 1 83 ? -8.351 -1.353 -14.843 1.00 90.88 83 ASN A O 1
ATOM 654 N N . VAL A 1 84 ? -6.388 -0.420 -15.399 1.00 91.81 84 VAL A N 1
ATOM 655 C CA . VAL A 1 84 ? -5.801 -1.630 -15.984 1.00 91.81 84 VAL A CA 1
ATOM 656 C C . VAL A 1 84 ? -4.371 -1.826 -15.500 1.00 91.81 84 VAL A C 1
ATOM 658 O O . VAL A 1 84 ? -3.601 -0.875 -15.426 1.00 91.81 84 VAL A O 1
ATOM 661 N N . ILE A 1 85 ? -4.011 -3.081 -15.226 1.00 96.44 85 ILE A N 1
ATOM 662 C CA . ILE A 1 85 ? -2.620 -3.500 -15.035 1.00 96.44 85 ILE A CA 1
ATOM 663 C C . ILE A 1 85 ? -2.191 -4.271 -16.282 1.00 96.44 85 ILE A C 1
ATOM 665 O O . ILE A 1 85 ? -2.775 -5.306 -16.621 1.00 96.44 85 ILE A O 1
ATOM 669 N N . THR A 1 86 ? -1.192 -3.755 -16.981 1.00 96.94 86 THR A N 1
ATOM 670 C CA . THR A 1 86 ? -0.654 -4.342 -18.211 1.00 96.94 86 THR A CA 1
ATOM 671 C C . THR A 1 86 ? 0.340 -5.465 -17.891 1.00 96.94 86 THR A C 1
ATOM 673 O O . THR A 1 86 ? 0.766 -5.642 -16.748 1.00 96.94 86 THR A O 1
ATOM 676 N N . GLU A 1 87 ? 0.740 -6.245 -18.901 1.00 96.44 87 GLU A N 1
ATOM 677 C CA . GLU A 1 87 ? 1.824 -7.226 -18.720 1.00 96.44 87 GLU A CA 1
ATOM 678 C C . GLU A 1 87 ? 3.166 -6.564 -18.394 1.00 96.44 87 GLU A C 1
ATOM 680 O O . GLU A 1 87 ? 3.986 -7.162 -17.700 1.00 96.44 87 GLU A O 1
ATOM 685 N N . GLU A 1 88 ? 3.361 -5.324 -18.838 1.00 97.06 88 GLU A N 1
ATOM 686 C CA . GLU A 1 88 ? 4.603 -4.582 -18.652 1.00 97.06 88 GLU A CA 1
ATOM 687 C C . GLU A 1 88 ? 4.713 -4.121 -17.193 1.00 97.06 88 GLU A C 1
ATOM 689 O O . GLU A 1 88 ? 5.723 -4.403 -16.541 1.00 97.06 88 GLU A O 1
ATOM 694 N N . ILE A 1 89 ? 3.620 -3.590 -16.631 1.00 97.50 89 ILE A N 1
ATOM 695 C CA . ILE A 1 89 ? 3.493 -3.272 -15.202 1.00 97.50 89 ILE A CA 1
ATOM 696 C C . ILE A 1 89 ? 3.679 -4.529 -14.340 1.00 97.50 89 ILE A C 1
ATOM 698 O O . ILE A 1 89 ? 4.435 -4.530 -13.364 1.00 97.50 89 ILE A O 1
ATOM 702 N N . TRP A 1 90 ? 3.037 -5.643 -14.711 1.00 96.88 90 TRP A N 1
ATOM 703 C CA . TRP A 1 90 ? 3.243 -6.915 -14.012 1.00 96.88 90 TRP A CA 1
ATOM 704 C C . TRP A 1 90 ? 4.678 -7.437 -14.120 1.00 96.88 90 TRP A C 1
ATOM 706 O O . TRP A 1 90 ? 5.129 -8.153 -13.225 1.00 96.88 90 TRP A O 1
ATOM 716 N N . GLY A 1 91 ? 5.385 -7.110 -15.200 1.00 94.88 91 GLY A N 1
ATOM 717 C CA . GLY A 1 91 ? 6.776 -7.485 -15.420 1.00 94.88 91 GLY A CA 1
ATOM 718 C C . GLY A 1 91 ? 7.747 -6.753 -14.494 1.00 94.88 91 GLY A C 1
ATOM 719 O O . GLY A 1 91 ? 8.702 -7.369 -14.014 1.00 94.88 91 GLY A O 1
ATOM 720 N N . ILE A 1 92 ? 7.493 -5.474 -14.203 1.00 95.69 92 ILE A N 1
ATOM 721 C CA . ILE A 1 92 ? 8.347 -4.663 -13.321 1.00 95.69 92 ILE A CA 1
ATOM 722 C C . ILE A 1 92 ? 7.988 -4.800 -11.837 1.00 95.69 92 ILE A C 1
ATOM 724 O O . ILE A 1 92 ? 8.865 -4.641 -10.993 1.00 95.69 92 ILE A O 1
ATOM 728 N N . ALA A 1 93 ? 6.743 -5.144 -11.486 1.00 96.06 93 ALA A N 1
ATOM 729 C CA . ALA A 1 93 ? 6.310 -5.206 -10.085 1.00 96.06 93 ALA A CA 1
ATOM 730 C C . ALA A 1 93 ? 7.191 -6.119 -9.192 1.00 96.06 93 ALA A C 1
ATOM 732 O O . ALA A 1 93 ? 7.565 -5.692 -8.099 1.00 96.06 93 ALA A O 1
ATOM 733 N N . PRO A 1 94 ? 7.612 -7.330 -9.623 1.00 94.88 94 PRO A N 1
ATOM 734 C CA . PRO A 1 94 ? 8.562 -8.143 -8.859 1.00 94.88 94 PRO A CA 1
ATOM 735 C C . PRO A 1 94 ? 9.945 -7.498 -8.704 1.00 94.88 94 PRO A C 1
ATOM 737 O O . PRO A 1 94 ? 10.621 -7.737 -7.707 1.00 94.88 94 PRO A O 1
ATOM 740 N N . GLN A 1 95 ? 10.376 -6.699 -9.682 1.00 94.75 95 GLN A N 1
ATOM 741 C CA . GLN A 1 95 ? 11.661 -6.000 -9.636 1.00 94.75 95 GLN A CA 1
ATOM 742 C C . GLN A 1 95 ? 11.603 -4.862 -8.619 1.00 94.75 95 GLN A C 1
ATOM 744 O O . GLN A 1 95 ? 12.493 -4.768 -7.786 1.00 94.75 95 GLN A O 1
ATOM 749 N N . LEU A 1 96 ? 10.516 -4.084 -8.608 1.00 96.25 96 LEU A N 1
ATOM 750 C CA . LEU A 1 96 ? 10.269 -3.045 -7.601 1.00 96.25 96 LEU A CA 1
ATOM 751 C C . LEU A 1 96 ? 10.201 -3.626 -6.182 1.00 96.25 96 LEU A C 1
ATOM 753 O O . LEU A 1 96 ? 10.794 -3.081 -5.255 1.00 96.25 96 LEU A O 1
ATOM 757 N N . LEU A 1 97 ? 9.556 -4.785 -6.009 1.00 94.56 97 LEU A N 1
ATOM 758 C CA . LEU A 1 97 ? 9.601 -5.507 -4.735 1.00 94.56 97 LEU A CA 1
ATOM 759 C C . LEU A 1 97 ? 11.036 -5.878 -4.346 1.00 94.56 97 LEU A C 1
ATOM 761 O O . LEU A 1 97 ? 11.413 -5.703 -3.193 1.00 94.56 97 LEU A O 1
ATOM 765 N N . ASN A 1 98 ? 11.851 -6.347 -5.290 1.00 93.44 98 ASN A N 1
ATOM 766 C CA . ASN A 1 98 ? 13.250 -6.676 -5.025 1.00 93.44 98 ASN A CA 1
ATOM 767 C C . ASN A 1 98 ? 14.113 -5.440 -4.704 1.00 93.44 98 ASN A C 1
ATOM 769 O O . ASN A 1 98 ? 15.008 -5.552 -3.872 1.00 93.44 98 ASN A O 1
ATOM 773 N N . VAL A 1 99 ? 13.832 -4.277 -5.310 1.00 94.00 99 VAL A N 1
ATOM 774 C CA . VAL A 1 99 ? 14.502 -2.996 -5.000 1.00 94.00 99 VAL A CA 1
ATOM 775 C C . VAL A 1 99 ? 14.345 -2.648 -3.519 1.00 94.00 99 VAL A C 1
ATOM 777 O O . VAL A 1 99 ? 15.311 -2.232 -2.886 1.00 94.00 99 VAL A O 1
ATOM 780 N N . ILE A 1 100 ? 13.151 -2.864 -2.956 1.00 91.81 100 ILE A N 1
ATOM 781 C CA . ILE A 1 100 ? 12.857 -2.537 -1.556 1.00 91.81 100 ILE A CA 1
ATOM 782 C C . ILE A 1 100 ? 13.254 -3.679 -0.614 1.00 91.81 100 ILE A C 1
ATOM 784 O O . ILE A 1 100 ? 13.872 -3.464 0.422 1.00 91.81 100 ILE A O 1
ATOM 788 N N . ILE A 1 101 ? 12.867 -4.913 -0.921 1.00 90.19 101 ILE A N 1
ATOM 789 C CA . ILE A 1 101 ? 12.958 -6.027 0.033 1.00 90.19 101 ILE A CA 1
ATOM 790 C C . ILE A 1 101 ? 14.367 -6.620 0.042 1.00 90.19 101 ILE A C 1
ATOM 792 O O . ILE A 1 101 ? 14.847 -7.013 1.108 1.00 90.19 101 ILE A O 1
ATOM 796 N N . GLY A 1 102 ? 15.015 -6.693 -1.123 1.00 89.62 102 GLY A N 1
ATOM 797 C CA . GLY A 1 102 ? 16.270 -7.412 -1.311 1.00 89.62 102 GLY A CA 1
ATOM 798 C C . GLY A 1 102 ? 16.163 -8.925 -1.047 1.00 89.62 102 GLY A C 1
ATOM 799 O O . GLY A 1 102 ? 15.082 -9.452 -0.763 1.00 89.62 102 GLY A O 1
ATOM 800 N N . PRO A 1 103 ? 17.287 -9.652 -1.127 1.00 85.88 103 PRO A N 1
ATOM 801 C CA . PRO A 1 103 ? 17.402 -11.057 -0.736 1.00 85.88 103 PRO A CA 1
ATOM 802 C C . PRO A 1 103 ? 16.999 -11.310 0.726 1.00 85.88 103 PRO A C 1
ATOM 804 O O . PRO A 1 103 ? 17.161 -10.448 1.586 1.00 85.88 103 PRO A O 1
ATOM 807 N N . ASP A 1 104 ? 16.506 -12.508 1.050 1.00 81.50 104 ASP A N 1
ATOM 808 C CA . ASP A 1 104 ? 16.079 -12.859 2.419 1.00 81.50 104 ASP A CA 1
ATOM 809 C C . ASP A 1 104 ? 17.211 -12.807 3.462 1.00 81.50 104 ASP A C 1
ATOM 811 O O . ASP A 1 104 ? 16.939 -12.615 4.646 1.00 81.50 104 ASP A O 1
ATOM 815 N N . ASP A 1 105 ? 18.464 -12.991 3.044 1.00 83.19 105 ASP A N 1
ATOM 816 C CA . ASP A 1 105 ? 19.652 -12.950 3.899 1.00 83.19 105 ASP A CA 1
ATOM 817 C C . ASP A 1 105 ? 20.220 -11.539 4.115 1.00 83.19 105 ASP A C 1
ATOM 819 O O . ASP A 1 105 ? 21.082 -11.363 4.977 1.00 83.19 105 ASP A O 1
ATOM 823 N N . GLU A 1 106 ? 19.715 -10.531 3.399 1.00 82.75 106 GLU A N 1
ATOM 824 C CA . GLU A 1 106 ? 20.083 -9.129 3.607 1.00 82.75 106 GLU A CA 1
ATOM 825 C C . GLU A 1 106 ? 19.194 -8.486 4.679 1.00 82.75 106 GLU A C 1
ATOM 827 O O . GLU A 1 106 ? 17.977 -8.346 4.516 1.00 82.75 106 GLU A O 1
ATOM 832 N N . GLU A 1 107 ? 19.812 -8.092 5.796 1.00 79.75 107 GLU A N 1
ATOM 833 C CA . GLU A 1 107 ? 19.120 -7.474 6.935 1.00 79.75 107 GLU A CA 1
ATOM 834 C C . GLU A 1 107 ? 18.780 -5.992 6.701 1.00 79.75 107 GLU A C 1
ATOM 836 O O . GLU A 1 107 ? 17.857 -5.489 7.335 1.00 79.75 107 GLU A O 1
ATOM 841 N N . GLU A 1 108 ? 19.481 -5.318 5.783 1.00 80.94 108 GLU A N 1
ATOM 842 C CA . GLU A 1 108 ? 19.349 -3.877 5.495 1.00 80.94 108 GLU A CA 1
ATOM 843 C C . GLU A 1 108 ? 18.254 -3.554 4.459 1.00 80.94 108 GLU A C 1
ATOM 845 O O . GLU A 1 108 ? 17.921 -2.391 4.258 1.00 80.94 108 GLU A O 1
ATOM 850 N N . GLY A 1 109 ? 17.639 -4.573 3.849 1.00 86.31 109 GLY A N 1
ATOM 851 C CA . GLY A 1 109 ? 16.690 -4.404 2.745 1.00 86.31 109 GLY A CA 1
ATOM 852 C C . GLY A 1 109 ? 17.355 -4.523 1.380 1.00 86.31 109 GLY A C 1
ATOM 853 O O . GLY A 1 109 ? 18.458 -5.044 1.270 1.00 86.31 109 GLY A O 1
ATOM 854 N N . GLY A 1 110 ? 16.641 -4.113 0.334 1.00 90.38 110 GLY A N 1
ATOM 855 C CA . GLY A 1 110 ? 17.166 -4.074 -1.025 1.00 90.38 110 GLY A CA 1
ATOM 856 C C . GLY A 1 110 ? 17.963 -2.803 -1.307 1.00 90.38 110 GLY A C 1
ATOM 857 O O . GLY A 1 11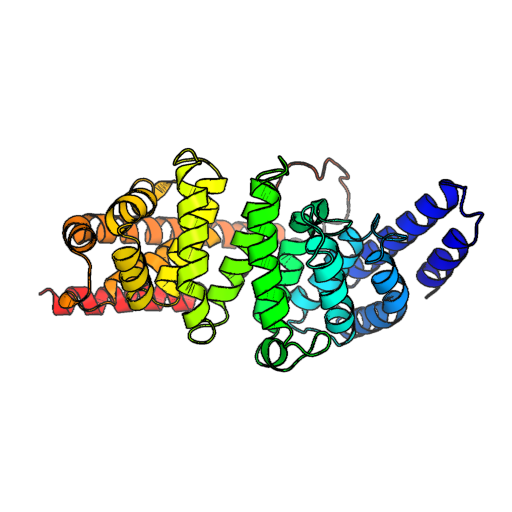0 ? 17.951 -1.843 -0.539 1.00 90.38 110 GLY A O 1
ATOM 858 N N . PHE A 1 111 ? 18.639 -2.796 -2.453 1.00 91.50 111 PHE A N 1
ATOM 859 C CA . PHE A 1 111 ? 19.576 -1.746 -2.865 1.00 91.50 111 PHE A CA 1
ATOM 860 C C . PHE A 1 111 ? 18.955 -0.353 -3.079 1.00 91.50 111 PHE A C 1
ATOM 862 O O . PHE A 1 111 ? 19.705 0.597 -3.260 1.00 91.50 111 PHE A O 1
ATOM 869 N N . GLY A 1 112 ? 17.625 -0.235 -3.089 1.00 90.25 112 GLY A N 1
ATOM 870 C CA . GLY A 1 112 ? 16.910 1.039 -3.180 1.00 90.25 112 GLY A CA 1
ATOM 871 C C . GLY A 1 112 ? 15.758 1.109 -2.182 1.00 90.25 112 GLY A C 1
ATOM 872 O O . GLY A 1 112 ? 14.665 1.564 -2.523 1.00 90.25 112 GLY A O 1
ATOM 873 N N . PHE A 1 113 ? 15.968 0.595 -0.965 1.00 89.81 113 PHE A N 1
ATOM 874 C CA . PHE A 1 113 ? 14.970 0.600 0.107 1.00 89.81 113 PHE A CA 1
ATOM 875 C C . PHE A 1 113 ? 14.416 2.002 0.398 1.00 89.81 113 PHE A C 1
ATOM 877 O O . PHE A 1 113 ? 13.226 2.140 0.690 1.00 89.81 113 PHE A O 1
ATOM 884 N N . GLU A 1 114 ? 15.237 3.046 0.260 1.00 87.06 114 GLU A N 1
ATOM 885 C CA . GLU A 1 114 ? 14.836 4.444 0.439 1.00 87.06 114 GLU A CA 1
ATOM 886 C C . GLU A 1 114 ? 13.700 4.890 -0.493 1.00 87.06 114 GLU A C 1
ATOM 888 O O . GLU A 1 114 ? 12.940 5.784 -0.129 1.00 87.06 114 GLU A O 1
ATOM 893 N N . HIS A 1 115 ? 13.519 4.237 -1.645 1.00 90.75 115 HIS A N 1
ATOM 894 C CA . HIS A 1 115 ? 12.492 4.594 -2.624 1.00 90.75 115 HIS A CA 1
ATOM 895 C C . HIS A 1 115 ? 11.103 4.030 -2.299 1.00 90.75 115 HIS A C 1
ATOM 897 O O . HIS A 1 115 ? 10.168 4.234 -3.072 1.00 90.75 115 HIS A O 1
ATOM 903 N N . ILE A 1 116 ? 10.922 3.321 -1.177 1.00 91.19 116 ILE A N 1
ATOM 904 C CA . ILE A 1 116 ? 9.624 2.734 -0.809 1.00 91.19 116 ILE A CA 1
ATOM 905 C C . ILE A 1 116 ? 8.486 3.764 -0.787 1.00 91.19 116 ILE A C 1
ATOM 907 O O . ILE A 1 116 ? 7.388 3.450 -1.248 1.00 91.19 116 ILE A O 1
ATOM 911 N N . SER A 1 117 ? 8.743 4.991 -0.320 1.00 90.19 117 SER A N 1
ATOM 912 C CA . SER A 1 117 ? 7.746 6.072 -0.307 1.00 90.19 117 SER A CA 1
ATOM 913 C C . SER A 1 117 ? 7.291 6.443 -1.710 1.00 90.19 117 SER A C 1
ATOM 915 O O . SER A 1 117 ? 6.099 6.607 -1.951 1.00 90.19 117 SER A O 1
ATOM 917 N N . SER A 1 118 ? 8.226 6.477 -2.655 1.00 91.38 118 SER A N 1
ATOM 918 C CA . SER A 1 118 ? 7.970 6.800 -4.058 1.00 91.38 118 SER A CA 1
ATOM 919 C C . SER A 1 118 ? 7.220 5.675 -4.790 1.00 91.38 118 SER A C 1
ATOM 921 O O . SER A 1 118 ? 6.745 5.875 -5.903 1.00 91.38 118 SER A O 1
ATOM 923 N N . MET A 1 119 ? 7.082 4.489 -4.176 1.00 94.75 119 MET A N 1
ATOM 924 C CA . MET A 1 119 ? 6.378 3.326 -4.737 1.00 94.75 119 MET A CA 1
ATOM 925 C C . MET A 1 119 ? 5.007 3.050 -4.104 1.00 94.75 119 MET A C 1
ATOM 927 O O . MET A 1 119 ? 4.337 2.095 -4.509 1.00 94.75 119 MET A O 1
ATOM 931 N N . VAL A 1 120 ? 4.568 3.853 -3.129 1.00 94.50 120 VAL A N 1
ATOM 932 C CA . VAL A 1 120 ? 3.307 3.623 -2.401 1.00 94.50 120 VAL A CA 1
ATOM 933 C C . VAL A 1 120 ? 2.121 3.529 -3.359 1.00 94.50 120 VAL A C 1
ATOM 935 O O . VAL A 1 120 ? 1.421 2.513 -3.366 1.00 94.50 120 VAL A O 1
ATOM 938 N N . ASP A 1 121 ? 1.929 4.527 -4.221 1.00 93.19 121 ASP A N 1
ATOM 939 C CA . ASP A 1 121 ? 0.776 4.562 -5.128 1.00 93.19 121 ASP A CA 1
ATOM 940 C C . ASP A 1 121 ? 0.823 3.467 -6.186 1.00 93.19 121 ASP A C 1
ATOM 942 O O . ASP A 1 121 ? -0.217 2.935 -6.584 1.00 93.19 121 ASP A O 1
ATOM 946 N N . PHE A 1 122 ? 2.023 3.058 -6.597 1.00 97.00 122 PHE A N 1
ATOM 947 C CA . PHE A 1 122 ? 2.182 1.924 -7.495 1.00 97.00 122 PHE A CA 1
ATOM 948 C C . PHE A 1 122 ? 1.604 0.662 -6.864 1.00 97.00 122 PHE A C 1
ATOM 950 O O . PHE A 1 122 ? 0.726 0.021 -7.442 1.00 97.00 122 PHE A O 1
ATOM 957 N N . PHE A 1 123 ? 2.041 0.319 -5.650 1.00 97.31 123 PHE A N 1
ATOM 958 C CA . PHE A 1 123 ? 1.569 -0.894 -4.992 1.00 97.31 123 PHE A CA 1
ATOM 959 C C . PHE A 1 123 ? 0.099 -0.808 -4.582 1.00 97.31 123 PHE A C 1
ATOM 961 O O . PHE A 1 123 ? -0.612 -1.799 -4.741 1.00 97.31 123 PHE A O 1
ATOM 968 N N . ARG A 1 124 ? -0.395 0.356 -4.141 1.00 95.00 124 ARG A N 1
ATOM 969 C CA . ARG A 1 124 ? -1.833 0.562 -3.885 1.00 95.00 124 ARG A CA 1
ATOM 970 C C . ARG A 1 124 ? -2.663 0.279 -5.140 1.00 95.00 124 ARG A C 1
ATOM 972 O O . ARG A 1 124 ? -3.628 -0.483 -5.082 1.00 95.00 124 ARG A O 1
ATOM 979 N N . ASN A 1 125 ? -2.238 0.785 -6.299 1.00 94.81 125 ASN A N 1
ATOM 980 C CA . ASN A 1 125 ? -2.906 0.511 -7.571 1.00 94.81 125 ASN A CA 1
ATOM 981 C C . ASN A 1 125 ? -2.869 -0.976 -7.957 1.00 94.81 125 ASN A C 1
ATOM 983 O O . ASN A 1 125 ? -3.894 -1.517 -8.377 1.00 94.81 125 ASN A O 1
ATOM 987 N N . ILE A 1 126 ? -1.738 -1.663 -7.758 1.00 96.56 126 ILE A N 1
ATOM 988 C CA . ILE A 1 126 ? -1.638 -3.116 -7.979 1.00 96.56 126 ILE A CA 1
ATOM 989 C C . ILE A 1 126 ? -2.635 -3.882 -7.101 1.00 96.56 126 ILE A C 1
ATOM 991 O O . ILE A 1 126 ? -3.309 -4.793 -7.583 1.00 96.56 126 ILE A O 1
ATOM 995 N N . LEU A 1 127 ? -2.744 -3.527 -5.821 1.00 94.06 127 LEU A N 1
ATOM 996 C CA . LEU A 1 127 ? -3.617 -4.210 -4.863 1.00 94.06 127 LEU A CA 1
ATOM 997 C C . LEU A 1 127 ? -5.104 -3.944 -5.122 1.00 94.06 127 LEU A C 1
ATOM 999 O O . LEU A 1 127 ? -5.925 -4.844 -4.930 1.00 94.06 127 LEU A O 1
ATOM 1003 N N . ARG A 1 128 ? -5.436 -2.738 -5.591 1.00 92.12 128 ARG A N 1
ATOM 1004 C CA . ARG A 1 128 ? -6.789 -2.340 -5.993 1.00 92.12 128 ARG A CA 1
ATOM 1005 C C . ARG A 1 128 ? -7.238 -3.034 -7.280 1.00 92.12 128 ARG A C 1
ATOM 1007 O O . ARG A 1 128 ? -8.333 -3.582 -7.343 1.00 92.12 128 ARG A O 1
ATOM 1014 N N . LEU A 1 129 ? -6.391 -3.038 -8.311 1.00 93.81 129 LEU A N 1
ATOM 1015 C CA . LEU A 1 129 ? -6.758 -3.499 -9.658 1.00 93.81 129 LEU A CA 1
ATOM 1016 C C . LEU A 1 129 ? -6.421 -4.978 -9.919 1.00 93.81 129 LEU A C 1
ATOM 1018 O O . LEU A 1 129 ? -6.929 -5.576 -10.869 1.00 93.81 129 LEU A O 1
ATOM 1022 N N . GLY A 1 130 ? -5.552 -5.586 -9.108 1.00 92.88 130 GLY A N 1
ATOM 1023 C CA . GLY A 1 130 ? -4.964 -6.896 -9.391 1.00 92.88 130 GLY A CA 1
ATOM 1024 C C . GLY A 1 130 ? -5.933 -8.073 -9.323 1.00 92.88 130 GLY A C 1
ATOM 1025 O O . GLY A 1 130 ? -5.749 -9.051 -10.053 1.00 92.88 130 GLY A O 1
ATOM 1026 N N . GLY A 1 131 ? -6.971 -7.996 -8.485 1.00 91.75 131 GLY A N 1
ATOM 1027 C CA . GLY A 1 131 ? -7.995 -9.036 -8.354 1.00 91.75 131 GLY A CA 1
ATOM 1028 C C . GLY A 1 131 ? -7.409 -10.452 -8.230 1.00 91.75 131 GLY A C 1
ATOM 1029 O O . GLY A 1 131 ? -6.502 -10.710 -7.438 1.00 91.75 131 GLY A O 1
ATOM 1030 N N . GLU A 1 132 ? -7.884 -11.393 -9.055 1.00 93.31 132 GLU A N 1
ATOM 1031 C CA . GLU A 1 132 ? -7.395 -12.785 -9.061 1.00 93.31 132 GLU A CA 1
ATOM 1032 C C . GLU A 1 132 ? -5.905 -12.924 -9.438 1.00 93.31 132 GLU A C 1
ATOM 1034 O O . GLU A 1 132 ? -5.266 -13.928 -9.100 1.00 93.31 132 GLU A O 1
ATOM 1039 N N . GLN A 1 133 ? -5.318 -11.938 -10.126 1.00 95.25 133 GLN A N 1
ATOM 1040 C CA . GLN A 1 133 ? -3.919 -12.007 -10.557 1.00 95.25 133 GLN A CA 1
ATOM 1041 C C . GLN A 1 133 ? -2.944 -11.934 -9.380 1.00 95.25 133 GLN A C 1
ATOM 1043 O O . GLN A 1 133 ? -1.896 -12.576 -9.446 1.00 95.25 133 GLN A O 1
ATOM 1048 N N . LEU A 1 134 ? -3.319 -11.272 -8.277 1.00 95.25 134 LEU A N 1
ATOM 1049 C CA . LEU A 1 134 ? -2.527 -11.229 -7.038 1.00 95.25 134 LEU A CA 1
ATOM 1050 C C . LEU A 1 134 ? -2.215 -12.639 -6.509 1.00 95.25 134 LEU A C 1
ATOM 1052 O O . LEU A 1 134 ? -1.125 -12.908 -6.005 1.00 95.25 134 LEU A O 1
ATOM 1056 N N . TRP A 1 135 ? -3.170 -13.555 -6.671 1.00 94.62 135 TRP A N 1
ATOM 1057 C CA . TRP A 1 135 ? -3.119 -14.917 -6.138 1.00 94.62 135 TRP A CA 1
ATOM 1058 C C . TRP A 1 135 ? -2.571 -15.939 -7.137 1.00 94.62 135 TRP A C 1
ATOM 1060 O O . TRP A 1 135 ? -2.094 -17.003 -6.745 1.00 94.62 135 TRP A O 1
ATOM 1070 N N . THR A 1 136 ? -2.676 -15.650 -8.435 1.00 95.25 136 THR A N 1
ATOM 1071 C CA . THR A 1 136 ? -2.362 -16.610 -9.505 1.00 95.25 136 THR A CA 1
ATOM 1072 C C . THR A 1 136 ? -1.020 -16.347 -10.179 1.00 95.25 136 THR A C 1
ATOM 1074 O O . THR A 1 136 ? -0.380 -17.304 -10.631 1.00 95.25 136 THR A O 1
ATOM 1077 N N . ARG A 1 137 ? -0.559 -15.088 -10.230 1.00 95.81 137 ARG A N 1
ATOM 1078 C CA . ARG A 1 137 ? 0.791 -14.769 -10.705 1.00 95.81 137 ARG A CA 1
ATOM 1079 C C . ARG A 1 137 ? 1.835 -15.276 -9.725 1.00 95.81 137 ARG A C 1
ATOM 1081 O O . ARG A 1 137 ? 1.605 -15.348 -8.519 1.00 95.81 137 ARG A O 1
ATOM 1088 N N . LYS A 1 138 ? 2.997 -15.635 -10.268 1.00 95.38 138 LYS A N 1
ATOM 1089 C CA . LYS A 1 138 ? 4.103 -16.209 -9.506 1.00 95.38 138 LYS A CA 1
ATOM 1090 C C . LYS A 1 138 ? 5.360 -15.367 -9.610 1.00 95.38 138 LYS A C 1
ATOM 1092 O O . LYS A 1 138 ? 5.693 -14.889 -10.691 1.00 95.38 138 LYS A O 1
ATOM 1097 N N . ILE A 1 139 ? 6.080 -15.285 -8.498 1.00 93.25 139 ILE A N 1
ATOM 1098 C CA . ILE A 1 139 ? 7.468 -14.836 -8.433 1.00 93.25 139 ILE A CA 1
ATOM 1099 C C . ILE A 1 139 ? 8.287 -16.068 -8.040 1.00 93.25 139 ILE A C 1
ATOM 1101 O O . ILE A 1 139 ? 8.214 -16.552 -6.909 1.00 93.25 139 ILE A O 1
ATOM 1105 N N . GLY A 1 140 ? 9.002 -16.641 -9.011 1.00 90.50 140 GLY A N 1
ATOM 1106 C CA . GLY A 1 140 ? 9.626 -17.955 -8.849 1.00 90.50 140 GLY A CA 1
ATOM 1107 C C . GLY A 1 140 ? 8.581 -19.040 -8.562 1.00 90.50 140 GLY A C 1
ATOM 1108 O O . GLY A 1 140 ? 7.633 -19.222 -9.330 1.00 90.50 140 GLY A O 1
ATOM 1109 N N . ASP A 1 141 ? 8.748 -19.751 -7.448 1.00 93.06 141 ASP A N 1
ATOM 1110 C CA . ASP A 1 141 ? 7.843 -20.827 -7.025 1.00 93.06 141 ASP A CA 1
ATOM 1111 C C . ASP A 1 141 ? 6.677 -20.351 -6.139 1.00 93.06 141 ASP A C 1
ATOM 1113 O O . ASP A 1 141 ? 5.756 -21.127 -5.864 1.00 93.06 141 ASP A O 1
ATOM 1117 N N . HIS A 1 142 ? 6.678 -19.081 -5.731 1.00 94.38 142 HIS A N 1
ATOM 1118 C CA . HIS A 1 142 ? 5.714 -18.507 -4.793 1.00 94.38 142 HIS A CA 1
ATOM 1119 C C . HIS A 1 142 ? 4.650 -17.679 -5.515 1.00 94.38 142 HIS A C 1
ATOM 1121 O O . HIS A 1 142 ? 4.912 -17.115 -6.580 1.00 94.38 142 HIS A O 1
ATOM 1127 N N . ALA A 1 143 ? 3.442 -17.596 -4.949 1.00 95.12 143 ALA A N 1
ATOM 1128 C CA . ALA A 1 143 ? 2.443 -16.649 -5.435 1.00 95.12 143 ALA A CA 1
ATOM 1129 C C . ALA A 1 143 ? 2.921 -15.213 -5.170 1.00 95.12 143 ALA A C 1
ATOM 1131 O O . ALA A 1 143 ? 3.583 -14.959 -4.163 1.00 95.12 143 ALA A O 1
ATOM 1132 N N . PHE A 1 144 ? 2.571 -14.281 -6.060 1.00 95.75 144 PHE A N 1
ATOM 1133 C CA . PHE A 1 144 ? 2.932 -12.867 -5.934 1.00 95.75 144 PHE A CA 1
ATOM 1134 C C . PHE A 1 144 ? 2.582 -12.327 -4.546 1.00 95.75 144 PHE A C 1
ATOM 1136 O O . PHE A 1 144 ? 3.427 -11.740 -3.876 1.00 95.75 144 PHE A O 1
ATOM 1143 N N . ILE A 1 145 ? 1.361 -12.595 -4.086 1.00 95.44 145 ILE A N 1
ATOM 1144 C CA . ILE A 1 145 ? 0.876 -12.078 -2.812 1.00 95.44 145 ILE A CA 1
ATOM 1145 C C . ILE A 1 145 ? 1.624 -12.612 -1.589 1.00 95.44 145 ILE A C 1
ATOM 1147 O O . ILE A 1 145 ? 1.812 -11.872 -0.628 1.00 95.44 145 ILE A O 1
ATOM 1151 N N . ASP A 1 146 ? 2.098 -13.859 -1.623 1.00 94.56 146 ASP A N 1
ATOM 1152 C CA . ASP A 1 146 ? 2.871 -14.421 -0.513 1.00 94.56 146 ASP A CA 1
ATOM 1153 C C . ASP A 1 146 ? 4.226 -13.705 -0.397 1.00 94.56 146 ASP A C 1
ATOM 1155 O O . ASP A 1 146 ? 4.651 -13.353 0.703 1.00 94.56 146 ASP A O 1
ATOM 1159 N N . VAL A 1 147 ? 4.871 -13.428 -1.538 1.00 95.12 147 VAL A N 1
ATOM 1160 C CA . VAL A 1 147 ? 6.123 -12.654 -1.597 1.00 95.12 147 VAL A CA 1
ATOM 1161 C C . VAL A 1 147 ? 5.890 -11.208 -1.168 1.00 95.12 147 VAL A C 1
ATOM 1163 O O . VAL A 1 147 ? 6.660 -10.674 -0.375 1.00 95.12 147 VAL A O 1
ATOM 1166 N N . PHE A 1 148 ? 4.804 -10.591 -1.635 1.00 96.12 148 PHE A N 1
ATOM 1167 C CA . PHE A 1 148 ? 4.425 -9.227 -1.280 1.00 96.12 148 PHE A CA 1
ATOM 1168 C C . PHE A 1 148 ? 4.219 -9.062 0.232 1.00 96.12 148 PHE A C 1
ATOM 1170 O O . PHE A 1 148 ? 4.823 -8.193 0.856 1.00 96.12 148 PHE A O 1
ATOM 1177 N N . LEU A 1 149 ? 3.412 -9.936 0.841 1.00 95.75 149 LEU A N 1
ATOM 1178 C CA . LEU A 1 149 ? 3.109 -9.920 2.274 1.00 95.75 149 LEU A CA 1
ATOM 1179 C C . LEU A 1 149 ? 4.352 -10.151 3.135 1.00 95.75 149 LEU A C 1
ATOM 1181 O O . LEU A 1 149 ? 4.547 -9.462 4.138 1.00 95.75 149 LEU A O 1
ATOM 1185 N N . HIS A 1 150 ? 5.194 -11.114 2.750 1.00 93.38 150 HIS A N 1
ATOM 1186 C CA . HIS A 1 150 ? 6.489 -11.336 3.395 1.00 93.38 150 HIS A CA 1
ATOM 1187 C C . HIS A 1 150 ? 7.370 -10.086 3.307 1.00 93.38 150 HIS A C 1
ATOM 1189 O O . HIS A 1 150 ? 7.929 -9.651 4.313 1.00 93.38 150 HIS A O 1
ATOM 1195 N N . GLY A 1 151 ? 7.401 -9.461 2.132 1.00 93.44 1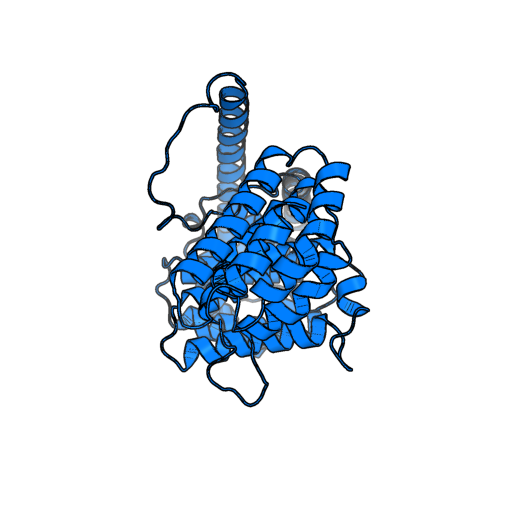51 GLY A N 1
ATOM 1196 C CA . GLY A 1 151 ? 8.077 -8.200 1.872 1.00 93.44 151 GLY A CA 1
ATOM 1197 C C . GLY A 1 151 ? 7.667 -7.078 2.812 1.00 93.44 151 GLY A C 1
ATOM 1198 O O . GLY A 1 151 ? 8.509 -6.533 3.518 1.00 93.44 151 GLY A O 1
ATOM 1199 N N . MET A 1 152 ? 6.369 -6.785 2.892 1.00 95.31 152 MET A N 1
ATOM 1200 C CA . MET A 1 152 ? 5.833 -5.728 3.758 1.00 95.31 152 MET A CA 1
ATOM 1201 C C . MET A 1 152 ? 6.215 -5.940 5.231 1.00 95.31 152 MET A C 1
ATOM 1203 O O . MET A 1 152 ? 6.642 -5.009 5.917 1.00 95.31 152 MET A O 1
ATOM 1207 N N . LYS A 1 153 ? 6.151 -7.187 5.717 1.00 92.94 153 LYS A N 1
ATOM 1208 C CA . LYS A 1 153 ? 6.586 -7.538 7.079 1.00 92.94 153 LYS A CA 1
ATOM 1209 C C . LYS A 1 153 ? 8.093 -7.360 7.268 1.00 92.94 153 LYS A C 1
ATOM 1211 O O . LYS A 1 153 ? 8.524 -6.952 8.347 1.00 92.94 153 LYS A O 1
ATOM 1216 N N . LYS A 1 154 ? 8.902 -7.678 6.252 1.00 90.69 154 LYS A N 1
ATOM 1217 C CA . LYS A 1 154 ? 10.354 -7.456 6.274 1.00 90.69 154 LYS A CA 1
ATOM 1218 C C . LYS A 1 154 ? 10.668 -5.960 6.337 1.00 90.69 154 LYS A C 1
ATOM 1220 O O . LYS A 1 154 ? 11.455 -5.566 7.190 1.00 90.69 154 LYS A O 1
ATOM 1225 N N . CYS A 1 155 ? 10.001 -5.131 5.534 1.00 90.69 155 CYS A N 1
ATOM 1226 C CA . CYS A 1 155 ? 10.182 -3.676 5.527 1.00 90.69 155 CYS A CA 1
ATOM 1227 C C . CYS A 1 155 ? 9.978 -3.055 6.918 1.00 90.69 155 CYS A C 1
ATOM 1229 O O . CYS A 1 155 ? 10.838 -2.308 7.373 1.00 90.69 155 CYS A O 1
ATOM 1231 N N . ILE A 1 156 ? 8.915 -3.438 7.641 1.00 89.69 156 ILE A N 1
ATOM 1232 C CA . ILE A 1 156 ? 8.669 -2.969 9.023 1.00 89.69 156 ILE A CA 1
ATOM 1233 C C . ILE A 1 156 ? 9.791 -3.403 9.988 1.00 89.69 156 ILE A C 1
ATOM 1235 O O . ILE A 1 156 ? 10.109 -2.709 10.952 1.00 89.69 156 ILE A O 1
ATOM 1239 N N . LYS A 1 157 ? 10.409 -4.570 9.771 1.00 86.38 157 LYS A N 1
ATOM 1240 C CA . LYS A 1 157 ? 11.534 -5.036 10.603 1.00 86.38 157 LYS A CA 1
ATOM 1241 C C . LYS A 1 157 ? 12.828 -4.281 10.297 1.00 86.38 157 LYS A C 1
ATOM 1243 O O . LYS A 1 157 ? 13.576 -3.995 11.226 1.00 86.38 157 LYS A O 1
ATOM 1248 N N . ILE A 1 158 ? 13.082 -3.965 9.027 1.00 84.62 158 ILE A N 1
ATOM 1249 C CA . ILE A 1 158 ? 14.272 -3.225 8.582 1.00 84.62 158 ILE A CA 1
ATOM 1250 C C . ILE A 1 158 ? 14.271 -1.817 9.183 1.00 84.62 158 ILE A C 1
ATOM 1252 O O . ILE A 1 158 ? 15.239 -1.427 9.838 1.00 84.62 158 ILE A O 1
ATOM 1256 N N . THR A 1 159 ? 13.163 -1.080 9.044 1.00 79.75 159 THR A N 1
ATOM 1257 C CA . THR A 1 159 ? 13.047 0.291 9.571 1.00 79.75 159 THR A CA 1
ATOM 1258 C C . THR A 1 159 ? 13.276 0.369 11.077 1.00 79.75 159 THR A C 1
ATOM 1260 O O . THR A 1 159 ? 13.902 1.304 11.565 1.00 79.75 159 THR A O 1
ATOM 1263 N N . ASN A 1 160 ? 12.844 -0.653 11.814 1.00 75.50 160 ASN A N 1
ATOM 1264 C CA . ASN A 1 160 ? 13.044 -0.747 13.255 1.00 75.50 160 ASN A CA 1
ATOM 1265 C C . ASN A 1 160 ? 14.503 -0.938 13.694 1.00 75.50 160 ASN A C 1
ATOM 1267 O O . ASN A 1 160 ? 14.842 -0.597 14.828 1.00 75.50 160 ASN A O 1
ATOM 1271 N N . ASN A 1 161 ? 15.351 -1.509 12.837 1.00 72.19 161 ASN A N 1
ATOM 1272 C CA . ASN A 1 161 ? 16.700 -1.933 13.210 1.00 72.19 161 ASN A CA 1
ATOM 1273 C C . ASN A 1 161 ? 17.805 -0.971 12.750 1.00 72.19 161 ASN A C 1
ATOM 1275 O O . ASN A 1 161 ? 18.868 -0.955 13.369 1.00 72.19 161 ASN A O 1
ATOM 1279 N N . PHE A 1 162 ? 17.575 -0.182 11.697 1.00 60.16 162 PHE A N 1
ATOM 1280 C CA . PHE A 1 162 ? 18.655 0.507 10.974 1.00 60.16 162 PHE A CA 1
ATOM 1281 C C . PHE A 1 162 ? 18.566 2.044 10.947 1.00 60.16 162 PHE A C 1
ATOM 1283 O O . PHE A 1 162 ? 19.262 2.671 10.158 1.00 60.16 162 PHE A O 1
ATOM 1290 N N . ASP A 1 163 ? 17.770 2.672 11.822 1.00 55.41 163 ASP A N 1
ATOM 1291 C CA . ASP A 1 163 ? 17.583 4.144 11.857 1.00 55.41 163 ASP A CA 1
ATOM 1292 C C . ASP A 1 163 ? 17.163 4.722 10.486 1.00 55.41 163 ASP A C 1
ATOM 1294 O O . ASP A 1 163 ? 17.405 5.885 10.163 1.00 55.41 163 ASP A O 1
ATOM 1298 N N . TYR A 1 164 ? 16.526 3.889 9.651 1.00 55.75 164 TYR A N 1
ATOM 1299 C CA . TYR A 1 164 ? 15.840 4.361 8.458 1.00 55.75 164 TYR A CA 1
ATOM 1300 C C . TYR A 1 164 ? 14.621 5.171 8.882 1.00 55.75 164 TYR A C 1
ATOM 1302 O O . TYR A 1 164 ? 13.957 4.863 9.875 1.00 55.75 164 TYR A O 1
ATOM 1310 N N . SER A 1 165 ? 14.330 6.214 8.105 1.00 61.16 165 SER A N 1
ATOM 1311 C CA . SER A 1 165 ? 13.237 7.131 8.401 1.00 61.16 165 SER A CA 1
ATOM 1312 C C . SER A 1 165 ? 11.922 6.379 8.639 1.00 61.16 165 SER A C 1
ATOM 1314 O O . SER A 1 165 ? 11.563 5.446 7.914 1.00 61.16 165 SER A O 1
ATOM 1316 N N . GLN A 1 166 ? 11.186 6.827 9.660 1.00 69.75 166 GLN A N 1
ATOM 1317 C CA . GLN A 1 166 ? 9.808 6.433 9.973 1.00 69.75 166 GLN A CA 1
ATOM 1318 C C . GLN A 1 166 ? 8.935 6.303 8.707 1.00 69.75 166 GLN A C 1
ATOM 1320 O O . GLN A 1 166 ? 8.071 5.431 8.632 1.00 69.75 166 GLN A O 1
ATOM 1325 N N . THR A 1 167 ? 9.233 7.105 7.683 1.00 77.06 167 THR A N 1
ATOM 1326 C CA . THR A 1 167 ? 8.675 7.083 6.330 1.00 77.06 167 THR A CA 1
ATOM 1327 C C . THR A 1 167 ? 8.532 5.691 5.713 1.00 77.06 167 THR A C 1
ATOM 1329 O O . THR A 1 167 ? 7.487 5.406 5.129 1.00 77.06 167 THR A O 1
ATOM 1332 N N . GLY A 1 168 ? 9.512 4.791 5.859 1.00 84.56 168 GLY A N 1
ATOM 1333 C CA . GLY A 1 168 ? 9.413 3.438 5.294 1.00 84.56 168 GLY A CA 1
ATOM 1334 C C . GLY A 1 168 ? 8.305 2.609 5.952 1.00 84.56 168 GLY A C 1
ATOM 1335 O O . GLY A 1 168 ? 7.497 1.980 5.272 1.00 84.56 168 GLY A O 1
ATOM 1336 N N . THR A 1 169 ? 8.195 2.681 7.281 1.00 87.81 169 THR A N 1
ATOM 1337 C CA . THR A 1 169 ? 7.119 2.030 8.043 1.00 87.81 169 THR A CA 1
ATOM 1338 C C . THR A 1 169 ? 5.754 2.603 7.666 1.00 87.81 169 THR A C 1
ATOM 1340 O O . THR A 1 169 ? 4.800 1.848 7.479 1.00 87.81 169 THR A O 1
ATOM 1343 N N . LEU A 1 170 ? 5.657 3.929 7.522 1.00 90.69 170 LEU A N 1
ATOM 1344 C CA . LEU A 1 170 ? 4.411 4.590 7.122 1.00 90.69 170 LEU A CA 1
ATOM 1345 C C . LEU A 1 170 ? 3.978 4.178 5.719 1.00 90.69 170 LEU A C 1
ATOM 1347 O O . LEU A 1 170 ? 2.812 3.845 5.523 1.00 90.69 170 LEU A O 1
ATOM 1351 N N . SER A 1 171 ? 4.928 4.099 4.787 1.00 93.06 171 SER A N 1
ATOM 1352 C CA . SER A 1 171 ? 4.692 3.636 3.417 1.00 93.06 171 SER A CA 1
ATOM 1353 C C . SER A 1 171 ? 4.092 2.228 3.406 1.00 93.06 171 SER A C 1
ATOM 1355 O O . SER A 1 171 ? 3.099 1.981 2.725 1.00 93.06 171 SER A O 1
ATOM 1357 N N . VAL A 1 172 ? 4.622 1.313 4.230 1.00 94.56 172 VAL A N 1
ATOM 1358 C CA . VAL A 1 172 ? 4.046 -0.032 4.375 1.00 94.56 172 VAL A CA 1
ATOM 1359 C C . VAL A 1 172 ? 2.614 0.029 4.902 1.00 94.56 172 VAL A C 1
ATOM 1361 O O . VAL A 1 172 ? 1.746 -0.639 4.346 1.00 94.56 172 VAL A O 1
ATOM 1364 N N . PHE A 1 173 ? 2.331 0.813 5.946 1.00 94.81 173 PHE A N 1
ATOM 1365 C CA . PHE A 1 173 ? 0.967 0.895 6.477 1.00 94.81 173 PHE A CA 1
ATOM 1366 C C . PHE A 1 173 ? -0.021 1.498 5.474 1.00 94.81 173 PHE A C 1
ATOM 1368 O O . PHE A 1 173 ? -1.120 0.969 5.354 1.00 94.81 173 PHE A O 1
ATOM 1375 N N . MET A 1 174 ? 0.371 2.503 4.688 1.00 93.50 174 MET A N 1
ATOM 1376 C CA . MET A 1 174 ? -0.462 3.054 3.607 1.00 93.50 174 MET A CA 1
ATOM 1377 C C . MET A 1 174 ? -0.775 2.012 2.525 1.00 93.50 174 MET A C 1
ATOM 1379 O O . MET A 1 174 ? -1.923 1.857 2.105 1.00 93.50 174 MET A O 1
ATOM 1383 N N . ILE A 1 175 ? 0.237 1.249 2.101 1.00 95.69 175 ILE A N 1
ATOM 1384 C CA . ILE A 1 175 ? 0.076 0.148 1.143 1.00 95.69 175 ILE A CA 1
ATOM 1385 C C . ILE A 1 175 ? -0.868 -0.922 1.711 1.00 95.69 175 ILE A C 1
ATOM 1387 O O . ILE A 1 175 ? -1.788 -1.380 1.031 1.00 95.69 175 ILE A O 1
ATOM 1391 N N . MET A 1 176 ? -0.665 -1.313 2.970 1.00 95.44 176 MET A N 1
ATOM 1392 C CA . MET A 1 176 ? -1.472 -2.341 3.619 1.00 95.44 176 MET A CA 1
ATOM 1393 C C . MET A 1 176 ? -2.908 -1.883 3.873 1.00 95.44 176 MET A C 1
ATOM 1395 O O . MET A 1 176 ? -3.810 -2.698 3.711 1.00 95.44 176 MET A O 1
ATOM 1399 N N . THR A 1 177 ? -3.148 -0.607 4.187 1.00 92.62 177 THR A N 1
ATOM 1400 C CA . THR A 1 177 ? -4.498 -0.023 4.249 1.00 92.62 177 THR A CA 1
ATOM 1401 C C . THR A 1 177 ? -5.253 -0.311 2.954 1.00 92.62 177 THR A C 1
ATOM 1403 O O . THR A 1 177 ? -6.270 -1.001 2.983 1.00 92.62 177 THR A O 1
ATOM 1406 N N . SER A 1 178 ? -4.673 0.054 1.806 1.00 90.75 178 SER A N 1
ATOM 1407 C CA . SER A 1 178 ? -5.280 -0.232 0.502 1.00 90.75 178 SER A CA 1
ATOM 1408 C C . SER A 1 178 ? -5.492 -1.730 0.268 1.00 90.75 178 SER A C 1
ATOM 1410 O O . SER A 1 178 ? -6.507 -2.136 -0.305 1.00 90.75 178 SER A O 1
ATOM 1412 N N . PHE A 1 179 ? -4.582 -2.588 0.743 1.00 92.88 179 PHE A N 1
ATOM 1413 C CA . PHE A 1 179 ? -4.764 -4.026 0.583 1.00 92.88 179 PHE A CA 1
ATOM 1414 C C . PHE A 1 179 ? -6.018 -4.532 1.314 1.00 92.88 179 PHE A C 1
ATOM 1416 O O . PHE A 1 179 ? -6.842 -5.233 0.717 1.00 92.88 179 PHE A O 1
ATOM 1423 N N . PHE A 1 180 ? -6.171 -4.161 2.588 1.00 93.06 180 PHE A N 1
ATOM 1424 C CA . PHE A 1 180 ? -7.314 -4.563 3.405 1.00 93.06 180 PHE A CA 1
ATOM 1425 C C . PHE A 1 180 ? -8.624 -3.943 2.911 1.00 93.06 180 PHE A C 1
ATOM 1427 O O . PHE A 1 180 ? -9.636 -4.638 2.901 1.00 93.06 180 PHE A O 1
ATOM 1434 N N . GLU A 1 181 ? -8.622 -2.703 2.422 1.00 87.44 181 GLU A N 1
ATOM 1435 C CA . GLU A 1 181 ? -9.819 -2.080 1.832 1.00 87.44 181 GLU A CA 1
ATOM 1436 C C . GLU A 1 181 ? -10.340 -2.860 0.618 1.00 87.44 181 GLU A C 1
ATOM 1438 O O . GLU A 1 181 ? -11.541 -3.092 0.489 1.00 87.44 181 GLU A O 1
ATOM 1443 N N . ASN A 1 182 ? -9.432 -3.316 -0.248 1.00 85.12 182 ASN A N 1
ATOM 1444 C CA . ASN A 1 182 ? -9.795 -3.858 -1.556 1.00 85.12 182 ASN A CA 1
ATOM 1445 C C . ASN A 1 182 ? -9.974 -5.385 -1.591 1.00 85.12 182 ASN A C 1
ATOM 1447 O O . ASN A 1 182 ? -10.454 -5.924 -2.587 1.00 85.12 182 ASN A O 1
ATOM 1451 N N . ASN A 1 183 ? -9.590 -6.116 -0.535 1.00 85.88 183 ASN A N 1
ATOM 1452 C CA . ASN A 1 183 ? -9.546 -7.587 -0.562 1.00 85.88 183 ASN A CA 1
ATOM 1453 C C . ASN A 1 183 ? -10.275 -8.266 0.621 1.00 85.88 183 ASN A C 1
ATOM 1455 O O . ASN A 1 183 ? -9.696 -9.142 1.278 1.00 85.88 183 ASN A O 1
ATOM 1459 N N . PRO A 1 184 ? -11.552 -7.921 0.897 1.00 84.81 184 PRO A N 1
ATOM 1460 C CA . PRO A 1 184 ? -12.299 -8.431 2.046 1.00 84.81 184 PRO A CA 1
ATOM 1461 C C . PRO A 1 184 ? -12.417 -9.963 2.058 1.00 84.81 184 PRO A C 1
ATOM 1463 O O . PRO A 1 184 ? -12.805 -10.591 1.072 1.00 84.81 184 PRO A O 1
ATOM 1466 N N . GLY A 1 185 ? -12.108 -10.573 3.204 1.00 84.94 185 GLY A N 1
ATOM 1467 C CA . GLY A 1 185 ? -12.217 -12.017 3.448 1.00 84.94 185 GLY A CA 1
ATOM 1468 C C . GLY A 1 185 ? -11.109 -12.882 2.832 1.00 84.94 185 GLY A C 1
ATOM 1469 O O . GLY A 1 185 ? -11.101 -14.095 3.043 1.00 84.94 185 GLY A O 1
ATOM 1470 N N . LEU A 1 186 ? -10.171 -12.298 2.077 1.00 87.31 186 LEU A N 1
ATOM 1471 C CA . LEU A 1 186 ? -9.091 -13.043 1.414 1.00 87.31 186 LEU A CA 1
ATOM 1472 C C . LEU A 1 186 ? -7.803 -13.117 2.248 1.00 87.31 186 LEU A C 1
ATOM 1474 O O . LEU A 1 186 ? -6.967 -13.990 2.014 1.00 87.31 186 LEU A O 1
ATOM 1478 N N . ILE A 1 187 ? -7.652 -12.236 3.241 1.00 89.31 187 ILE A N 1
ATOM 1479 C CA . ILE A 1 187 ? -6.420 -12.070 4.030 1.00 89.31 187 ILE A CA 1
ATOM 1480 C C . ILE A 1 187 ? -6.627 -12.193 5.543 1.00 89.31 187 ILE A C 1
ATOM 1482 O O . ILE A 1 187 ? -5.766 -11.792 6.323 1.00 89.31 187 ILE A O 1
ATOM 1486 N N . ASP A 1 188 ? -7.714 -12.834 5.981 1.00 93.75 188 ASP A N 1
ATOM 1487 C CA . ASP A 1 188 ? -8.042 -13.036 7.405 1.00 93.75 188 ASP A CA 1
ATOM 1488 C C . ASP A 1 188 ? -6.872 -13.621 8.213 1.00 93.75 188 ASP A C 1
ATOM 1490 O O . ASP A 1 188 ? -6.644 -13.240 9.361 1.00 93.75 188 ASP A O 1
ATOM 1494 N N . LYS A 1 189 ? -6.104 -14.533 7.600 1.00 92.69 189 LYS A N 1
ATOM 1495 C CA . LYS A 1 189 ? -4.943 -15.187 8.225 1.00 92.69 189 LYS A CA 1
ATOM 1496 C C . LYS A 1 189 ? -3.801 -14.219 8.562 1.00 92.69 189 LYS A C 1
ATOM 1498 O O . LYS A 1 189 ? -3.043 -14.497 9.484 1.00 92.69 189 LYS A O 1
ATOM 1503 N N . GLU A 1 190 ? -3.677 -13.115 7.829 1.00 93.62 190 GLU A N 1
ATOM 1504 C CA . GLU A 1 190 ? -2.587 -12.144 7.983 1.00 93.62 190 GLU A CA 1
ATOM 1505 C C . GLU A 1 190 ? -2.953 -11.024 8.966 1.00 93.62 190 GLU A C 1
ATOM 1507 O O . GLU A 1 190 ? -2.067 -10.389 9.537 1.00 93.62 190 GLU A O 1
ATOM 1512 N N . LEU A 1 191 ? -4.254 -10.807 9.199 1.00 93.94 191 LEU A N 1
ATOM 1513 C CA . LEU A 1 191 ? -4.777 -9.703 10.003 1.00 93.94 191 LEU A CA 1
ATOM 1514 C C . LEU A 1 191 ? -4.133 -9.641 11.398 1.00 93.94 191 LEU A C 1
ATOM 1516 O O . LEU A 1 191 ? -3.734 -8.570 11.847 1.00 93.94 191 LEU A O 1
ATOM 1520 N N . SER A 1 192 ? -3.980 -10.790 12.066 1.00 95.44 192 SER A N 1
ATOM 1521 C CA . SER A 1 192 ? -3.420 -10.837 13.422 1.00 95.44 192 SER A CA 1
ATOM 1522 C C . SER A 1 192 ? -1.995 -10.293 13.505 1.00 95.44 192 SER A C 1
ATOM 1524 O O . SER A 1 192 ? -1.679 -9.587 14.458 1.00 95.44 192 SER A O 1
ATOM 1526 N N . GLU A 1 193 ? -1.141 -10.635 12.540 1.00 95.62 193 GLU A N 1
ATOM 1527 C CA . GLU A 1 193 ? 0.268 -10.232 12.561 1.00 95.62 193 GLU A CA 1
ATOM 1528 C C . GLU A 1 193 ? 0.412 -8.745 12.233 1.00 95.62 193 GLU A C 1
ATOM 1530 O O . GLU A 1 193 ? 1.163 -8.044 12.905 1.00 95.62 193 GLU A O 1
ATOM 1535 N N . PHE A 1 194 ? -0.352 -8.229 11.264 1.00 95.88 194 PHE A N 1
ATOM 1536 C CA . PHE A 1 194 ? -0.311 -6.799 10.953 1.00 95.88 194 PHE A CA 1
ATOM 1537 C C . PHE A 1 194 ? -0.849 -5.933 12.091 1.00 95.88 194 PHE A C 1
ATOM 1539 O O . PHE A 1 194 ? -0.228 -4.924 12.399 1.00 95.88 194 PHE A O 1
ATOM 1546 N N . ILE A 1 195 ? -1.927 -6.338 12.773 1.00 96.56 195 ILE A N 1
ATOM 1547 C CA . ILE A 1 195 ? -2.411 -5.615 13.962 1.00 96.56 195 ILE A CA 1
ATOM 1548 C C . ILE A 1 195 ? -1.338 -5.581 15.053 1.00 96.56 195 ILE A C 1
ATOM 1550 O O . ILE A 1 195 ? -1.117 -4.537 15.664 1.00 96.56 195 ILE A O 1
ATOM 1554 N N . GLU A 1 196 ? -0.666 -6.707 15.308 1.00 96.06 196 GLU A N 1
ATOM 1555 C CA . GLU A 1 196 ? 0.416 -6.769 16.293 1.00 96.06 196 GLU A CA 1
ATOM 1556 C C . GLU A 1 196 ? 1.569 -5.826 15.920 1.00 96.06 196 GLU A C 1
ATOM 1558 O O . GLU A 1 196 ? 2.026 -5.056 16.767 1.00 96.06 196 GLU A O 1
ATOM 1563 N N . LEU A 1 197 ? 1.993 -5.827 14.651 1.00 94.88 197 LEU A N 1
ATOM 1564 C CA . LEU A 1 197 ? 3.007 -4.901 14.142 1.00 94.88 197 LEU A CA 1
ATOM 1565 C C . LEU A 1 197 ? 2.570 -3.441 14.316 1.00 94.88 197 LEU A C 1
ATOM 1567 O O . LEU A 1 197 ? 3.333 -2.647 14.861 1.00 94.88 197 LEU A O 1
ATOM 1571 N N . THR A 1 198 ? 1.338 -3.088 13.941 1.00 95.12 198 THR A N 1
ATOM 1572 C CA . THR A 1 198 ? 0.821 -1.722 14.105 1.00 95.12 198 THR A CA 1
ATOM 1573 C C . THR A 1 198 ? 0.792 -1.291 15.563 1.00 95.12 198 THR A C 1
ATOM 1575 O O . THR A 1 198 ? 1.195 -0.177 15.867 1.00 95.12 198 THR A O 1
ATOM 1578 N N . ILE A 1 199 ? 0.361 -2.154 16.488 1.00 94.81 199 ILE A N 1
ATOM 1579 C CA . ILE A 1 199 ? 0.345 -1.825 17.921 1.00 94.81 199 ILE A CA 1
ATOM 1580 C C . ILE A 1 199 ? 1.766 -1.579 18.432 1.00 94.81 199 ILE A C 1
ATOM 1582 O O . ILE A 1 199 ? 1.987 -0.619 19.170 1.00 94.81 199 ILE A O 1
ATOM 1586 N N . ASN A 1 200 ? 2.722 -2.423 18.038 1.00 92.81 200 ASN A N 1
ATOM 1587 C CA . ASN A 1 200 ? 4.118 -2.298 18.453 1.00 92.81 200 ASN A CA 1
ATOM 1588 C C . ASN A 1 200 ? 4.772 -1.004 17.950 1.00 92.81 200 ASN A C 1
ATOM 1590 O O . ASN A 1 200 ? 5.614 -0.448 18.654 1.00 92.81 200 ASN A O 1
ATOM 1594 N N . GLU A 1 201 ? 4.378 -0.512 16.775 1.00 91.12 201 GLU A N 1
ATOM 1595 C CA . GLU A 1 201 ? 4.822 0.789 16.270 1.00 91.12 201 GLU A CA 1
ATOM 1596 C C . GLU A 1 201 ? 4.077 1.948 16.937 1.00 91.12 201 GLU A C 1
ATOM 1598 O O . GLU A 1 201 ? 4.701 2.884 17.429 1.00 91.12 201 GLU A O 1
ATOM 1603 N N . LEU A 1 202 ? 2.754 1.854 17.063 1.00 91.19 202 LEU A N 1
ATOM 1604 C CA . LEU A 1 202 ? 1.910 2.932 17.578 1.00 91.19 202 LEU A CA 1
ATOM 1605 C C . LEU A 1 202 ? 2.268 3.334 19.014 1.00 91.19 202 LEU A C 1
ATOM 1607 O O . LEU A 1 202 ? 2.170 4.504 19.370 1.00 91.19 202 LEU A O 1
ATOM 1611 N N . VAL A 1 203 ? 2.715 2.393 19.854 1.00 90.62 203 VAL A N 1
ATOM 1612 C CA . VAL A 1 203 ? 3.137 2.700 21.236 1.00 90.62 203 VAL A CA 1
ATOM 1613 C C . VAL A 1 203 ? 4.406 3.553 21.324 1.00 90.62 203 VAL A C 1
ATOM 1615 O O . VAL A 1 203 ? 4.689 4.093 22.395 1.00 90.62 203 VAL A O 1
ATOM 1618 N N . LYS A 1 204 ? 5.179 3.660 20.237 1.00 89.25 204 LYS A N 1
ATOM 1619 C CA . LYS A 1 204 ? 6.384 4.497 20.158 1.00 89.25 204 LYS A CA 1
ATOM 1620 C C . LYS A 1 204 ? 6.054 5.946 19.793 1.00 89.25 204 LYS A C 1
ATOM 1622 O O . LYS A 1 204 ? 6.894 6.821 19.986 1.00 89.25 204 LYS A O 1
ATOM 1627 N N . GLU A 1 205 ? 4.842 6.194 19.304 1.00 88.31 205 GLU A N 1
ATOM 1628 C CA . GLU A 1 205 ? 4.426 7.472 18.741 1.00 88.31 205 GLU A CA 1
ATOM 1629 C C . GLU A 1 205 ? 3.718 8.384 19.745 1.00 88.31 205 GLU A C 1
ATOM 1631 O O . GLU A 1 205 ? 2.996 7.949 20.648 1.00 88.31 205 GLU A O 1
ATOM 1636 N N . GLU A 1 206 ? 3.861 9.694 19.540 1.00 85.62 206 GLU A N 1
ATOM 1637 C CA . GLU A 1 206 ? 2.977 10.666 20.177 1.00 85.62 206 GLU A CA 1
ATOM 1638 C C . GLU A 1 206 ? 1.574 10.581 19.562 1.00 85.62 206 GLU A C 1
ATOM 1640 O O . GLU A 1 206 ? 1.418 10.508 18.349 1.00 85.62 206 GLU A O 1
ATOM 1645 N N . THR A 1 207 ? 0.524 10.658 20.383 1.00 79.12 207 THR A N 1
ATOM 1646 C CA . THR A 1 207 ? -0.869 10.408 19.951 1.00 79.12 207 THR A CA 1
ATOM 1647 C C . THR A 1 207 ? -1.347 11.273 18.777 1.00 79.12 207 THR A C 1
ATOM 1649 O O . THR A 1 207 ? -2.238 10.853 18.047 1.00 79.12 207 THR A O 1
ATOM 1652 N N . ALA A 1 208 ? -0.787 12.473 18.603 1.00 80.69 208 ALA A N 1
ATOM 1653 C CA . ALA A 1 208 ? -1.162 13.405 17.538 1.00 80.69 208 ALA A CA 1
ATOM 1654 C C . ALA A 1 208 ? -0.162 13.438 16.364 1.00 80.69 208 ALA A C 1
ATOM 1656 O O . ALA A 1 208 ? -0.320 14.276 15.472 1.00 80.69 208 ALA A O 1
ATOM 1657 N N . SER A 1 209 ? 0.868 12.578 16.368 1.00 87.75 209 SER A N 1
ATOM 1658 C CA . SER A 1 209 ? 1.855 12.521 15.286 1.00 87.75 209 SER A CA 1
ATOM 1659 C C . SER A 1 209 ? 1.206 12.042 13.987 1.00 87.75 209 SER A C 1
ATOM 1661 O O . SER A 1 209 ? 0.209 11.319 13.998 1.00 87.75 209 SER A O 1
ATOM 1663 N N . TYR A 1 210 ? 1.772 12.442 12.847 1.00 86.50 210 TYR A N 1
ATOM 1664 C CA . TYR A 1 210 ? 1.325 11.957 11.539 1.00 86.50 210 TYR A CA 1
ATOM 1665 C C . TYR A 1 210 ? 1.384 10.424 11.460 1.00 86.50 210 TYR A C 1
ATOM 1667 O O . TYR A 1 210 ? 0.425 9.780 11.044 1.00 86.50 210 TYR A O 1
ATOM 1675 N N . ALA A 1 211 ? 2.455 9.831 11.988 1.00 88.62 211 ALA A N 1
ATOM 1676 C CA . ALA A 1 211 ? 2.615 8.388 12.071 1.00 88.62 211 ALA A CA 1
ATOM 1677 C C . ALA A 1 211 ? 1.491 7.699 12.859 1.00 88.62 211 ALA A C 1
ATOM 1679 O O . ALA A 1 211 ? 0.930 6.705 12.395 1.00 88.62 211 ALA A O 1
ATOM 1680 N N . ALA A 1 212 ? 1.112 8.250 14.017 1.00 89.62 212 ALA A N 1
ATOM 1681 C CA . ALA A 1 212 ? -0.006 7.730 14.797 1.00 89.62 212 ALA A CA 1
ATOM 1682 C C . ALA A 1 212 ? -1.331 7.797 14.020 1.00 89.62 212 ALA A C 1
ATOM 1684 O O . ALA A 1 212 ? -2.147 6.885 14.140 1.00 89.62 212 ALA A O 1
ATOM 1685 N N . LYS A 1 213 ? -1.547 8.835 13.198 1.00 90.31 213 LYS A N 1
ATOM 1686 C CA . LYS A 1 213 ? -2.744 8.948 12.348 1.00 90.31 213 LYS A CA 1
ATOM 1687 C C . LYS A 1 213 ? -2.795 7.856 11.285 1.00 90.31 213 LYS A C 1
ATOM 1689 O O . LYS A 1 213 ? -3.790 7.142 11.245 1.00 90.31 213 LYS A O 1
ATOM 1694 N N . VAL A 1 214 ? -1.713 7.662 10.528 1.00 91.12 214 VAL A N 1
ATOM 1695 C CA . VAL A 1 214 ? -1.610 6.613 9.492 1.00 91.12 214 VAL A CA 1
ATOM 1696 C C . VAL A 1 214 ? -1.848 5.223 10.092 1.00 91.12 214 VAL A C 1
ATOM 1698 O O . VAL A 1 214 ? -2.604 4.413 9.558 1.00 91.12 214 VAL A O 1
ATOM 1701 N N . MET A 1 215 ? -1.254 4.941 11.255 1.00 93.56 215 MET A N 1
ATOM 1702 C CA . MET A 1 215 ? -1.469 3.672 11.957 1.00 93.56 215 MET A CA 1
ATOM 1703 C C . MET A 1 215 ? -2.910 3.516 12.461 1.00 93.56 215 MET A C 1
ATOM 1705 O O . MET A 1 215 ? -3.476 2.426 12.388 1.00 93.56 215 MET A O 1
ATOM 1709 N N . CYS A 1 216 ? -3.531 4.587 12.958 1.00 94.31 216 CYS A N 1
ATOM 1710 C CA . CYS A 1 216 ? -4.940 4.571 13.343 1.00 94.31 216 CYS A CA 1
ATOM 1711 C C . CYS A 1 216 ? -5.871 4.374 12.136 1.00 94.31 216 CYS A C 1
ATOM 1713 O O . CYS A 1 216 ? -6.834 3.623 12.253 1.00 94.31 216 CYS A O 1
ATOM 1715 N N . GLU A 1 217 ? -5.585 4.980 10.981 1.00 92.81 217 GLU A N 1
ATOM 1716 C CA . GLU A 1 217 ? -6.322 4.753 9.727 1.00 92.81 217 GLU A CA 1
ATOM 1717 C C . GLU A 1 217 ? -6.246 3.289 9.290 1.00 92.81 217 GLU A C 1
ATOM 1719 O O . GLU A 1 217 ? -7.273 2.681 8.982 1.00 92.81 217 GLU A O 1
ATOM 1724 N N . PHE A 1 218 ? -5.065 2.669 9.377 1.00 95.69 218 PHE A N 1
ATOM 1725 C CA . PHE A 1 218 ? -4.917 1.233 9.138 1.00 95.69 218 PHE A CA 1
ATOM 1726 C C . PHE A 1 218 ? -5.769 0.387 10.106 1.00 95.69 218 PHE A C 1
ATOM 1728 O O . PHE A 1 218 ? -6.439 -0.568 9.706 1.00 95.69 218 PHE A O 1
ATOM 1735 N N . LEU A 1 219 ? -5.811 0.746 11.391 1.00 96.81 219 LEU A N 1
ATOM 1736 C CA . LEU A 1 219 ? -6.636 0.048 12.384 1.00 96.81 219 LEU A CA 1
ATOM 1737 C C . LEU A 1 219 ? -8.147 0.258 12.155 1.00 96.81 219 LEU A C 1
ATOM 1739 O O . LEU A 1 219 ? -8.923 -0.685 12.337 1.00 96.81 219 LEU A O 1
ATOM 1743 N N . PHE A 1 220 ? -8.583 1.446 11.720 1.00 95.69 220 PHE A N 1
ATOM 1744 C CA . PHE A 1 220 ? -9.966 1.681 11.281 1.00 95.69 220 PHE A CA 1
ATOM 1745 C C . PHE A 1 220 ? -10.310 0.880 10.028 1.00 95.69 220 PHE A C 1
ATOM 1747 O O . PHE A 1 220 ? -11.402 0.319 9.940 1.00 95.69 220 PHE A O 1
ATOM 1754 N N . THR A 1 221 ? -9.356 0.729 9.119 1.00 94.62 221 THR A N 1
ATOM 1755 C CA . THR A 1 221 ? -9.481 -0.141 7.951 1.00 94.62 221 THR A CA 1
ATOM 1756 C C . THR A 1 221 ? -9.641 -1.602 8.355 1.00 94.62 221 THR A C 1
ATOM 1758 O O . THR A 1 221 ? -10.510 -2.294 7.838 1.00 94.62 221 THR A O 1
ATOM 1761 N N . CYS A 1 222 ? -8.885 -2.079 9.345 1.00 96.25 222 CYS A N 1
ATOM 1762 C CA . CYS A 1 222 ? -9.053 -3.423 9.903 1.00 96.25 222 CYS A CA 1
ATOM 1763 C C . CYS A 1 222 ? -10.432 -3.625 10.557 1.00 96.25 222 CYS A C 1
ATOM 1765 O O . CYS A 1 222 ? -11.033 -4.696 10.432 1.00 96.25 222 CYS A O 1
ATOM 1767 N N . LEU A 1 223 ? -10.962 -2.595 11.231 1.00 94.88 223 LEU A N 1
ATOM 1768 C CA . LEU A 1 223 ? -12.336 -2.601 11.743 1.00 94.88 223 LEU A CA 1
ATOM 1769 C C . LEU A 1 223 ? -13.359 -2.678 10.606 1.00 94.88 223 LEU A C 1
ATOM 1771 O O . LEU A 1 223 ? -14.318 -3.442 10.711 1.00 94.88 223 LEU A O 1
ATOM 1775 N N . TYR A 1 224 ? -13.155 -1.922 9.527 1.00 92.94 224 TYR A N 1
ATOM 1776 C CA . TYR A 1 224 ? -14.016 -1.977 8.350 1.00 92.94 224 TYR A CA 1
ATOM 1777 C C . TYR A 1 224 ? -13.963 -3.348 7.661 1.00 92.94 224 TYR A C 1
ATOM 1779 O O . TYR A 1 224 ? -15.004 -3.946 7.392 1.00 92.94 224 TYR A O 1
ATOM 1787 N N . TYR A 1 225 ? -12.758 -3.884 7.472 1.00 93.44 225 TYR A N 1
ATOM 1788 C CA . TYR A 1 225 ? -12.500 -5.190 6.878 1.00 93.44 225 TYR A CA 1
ATOM 1789 C C . TYR A 1 225 ? -13.253 -6.310 7.605 1.00 93.44 225 TYR A C 1
ATOM 1791 O O . TYR A 1 225 ? -13.984 -7.083 6.984 1.00 93.44 225 TYR A O 1
ATOM 1799 N N . ASN A 1 226 ? -13.075 -6.414 8.929 1.00 93.06 226 ASN A N 1
ATOM 1800 C CA . ASN A 1 226 ? -13.774 -7.394 9.758 1.00 93.06 226 ASN A CA 1
ATOM 1801 C C . ASN A 1 226 ? -13.708 -7.019 11.249 1.00 93.06 226 ASN A C 1
ATOM 1803 O O . ASN A 1 226 ? -12.861 -7.518 11.993 1.00 93.06 226 ASN A O 1
ATOM 1807 N N . ALA A 1 227 ? -14.641 -6.182 11.715 1.00 93.88 227 ALA A N 1
ATOM 1808 C CA . ALA A 1 227 ? -14.686 -5.719 13.107 1.00 93.88 227 ALA A CA 1
ATOM 1809 C C . ALA A 1 227 ? -14.728 -6.865 14.139 1.00 93.88 227 ALA A C 1
ATOM 1811 O O . ALA A 1 227 ? -14.098 -6.781 15.193 1.00 93.88 227 ALA A O 1
ATOM 1812 N N . GLY A 1 228 ? -15.443 -7.956 13.840 1.00 93.94 228 GLY A N 1
ATOM 1813 C CA . GLY A 1 228 ? -15.535 -9.111 14.735 1.00 93.94 228 GLY A CA 1
ATOM 1814 C C . GLY A 1 228 ? -14.184 -9.805 14.921 1.00 93.94 228 GLY A C 1
ATOM 1815 O O . GLY A 1 228 ? -13.760 -10.045 16.052 1.00 93.94 228 GLY A O 1
ATOM 1816 N N . LEU A 1 229 ? -13.482 -10.082 13.818 1.00 95.19 229 LEU A N 1
ATOM 1817 C CA . LEU A 1 229 ? -12.145 -10.672 13.855 1.00 95.19 229 LEU A CA 1
ATOM 1818 C C . LEU A 1 229 ? -11.119 -9.707 14.469 1.00 95.19 229 LEU A C 1
ATOM 1820 O O . LEU A 1 229 ? -10.310 -10.134 15.290 1.00 95.19 229 LEU A O 1
ATOM 1824 N N . MET A 1 230 ? -11.200 -8.411 14.153 1.00 95.75 230 MET A N 1
ATOM 1825 C CA . MET A 1 230 ? -10.366 -7.365 14.755 1.00 95.75 230 MET A CA 1
ATOM 1826 C C . MET A 1 230 ? -10.450 -7.400 16.286 1.00 95.75 230 MET A C 1
ATOM 1828 O O . MET A 1 230 ? -9.429 -7.495 16.969 1.00 95.75 230 MET A O 1
ATOM 1832 N N . PHE A 1 231 ? -11.659 -7.415 16.856 1.00 96.06 231 PHE A N 1
ATOM 1833 C CA . PHE A 1 231 ? -11.820 -7.490 18.309 1.00 96.06 231 PHE A CA 1
ATOM 1834 C C . PHE A 1 231 ? -11.347 -8.819 18.907 1.00 96.06 231 PHE A C 1
ATOM 1836 O O . PHE A 1 231 ? -10.813 -8.818 20.018 1.00 96.06 231 PHE A O 1
ATOM 1843 N N . GLN A 1 232 ? -11.483 -9.940 18.192 1.00 95.50 232 GLN A N 1
ATOM 1844 C CA . GLN A 1 232 ? -10.910 -11.219 18.628 1.00 95.50 232 GLN A CA 1
ATOM 1845 C C . GLN A 1 232 ? -9.381 -11.153 18.708 1.00 95.50 232 GLN A C 1
ATOM 1847 O O . GLN A 1 232 ? -8.805 -11.592 19.705 1.00 95.50 232 GLN A O 1
ATOM 1852 N N . VAL A 1 233 ? -8.725 -10.568 17.701 1.00 96.75 233 VAL A N 1
ATOM 1853 C CA . VAL A 1 233 ? -7.272 -10.358 17.702 1.00 96.75 233 VAL A CA 1
ATOM 1854 C C . VAL A 1 233 ? -6.865 -9.444 18.857 1.00 96.75 233 VAL A C 1
ATOM 1856 O O . VAL A 1 233 ? -6.017 -9.826 19.662 1.00 96.75 233 VAL A O 1
ATOM 1859 N N . LEU A 1 234 ? -7.504 -8.278 19.005 1.00 96.75 234 LEU A N 1
ATOM 1860 C CA . LEU A 1 234 ? -7.198 -7.343 20.092 1.00 96.75 234 LEU A CA 1
ATOM 1861 C C . LEU A 1 234 ? -7.373 -7.976 21.476 1.00 96.75 234 LEU A C 1
ATOM 1863 O O . LEU A 1 234 ? -6.590 -7.698 22.386 1.00 96.75 234 LEU A O 1
ATOM 1867 N N . ASN A 1 235 ? -8.383 -8.832 21.646 1.00 95.25 235 ASN A N 1
ATOM 1868 C CA . ASN A 1 235 ? -8.587 -9.574 22.884 1.00 95.25 235 ASN A CA 1
ATOM 1869 C C . ASN A 1 235 ? -7.428 -10.540 23.161 1.00 95.25 235 ASN A C 1
ATOM 1871 O O . ASN A 1 235 ? -6.918 -10.580 24.278 1.00 95.25 235 ASN A O 1
ATOM 1875 N N . ASN A 1 236 ? -6.980 -11.283 22.146 1.00 96.25 236 ASN A N 1
ATOM 1876 C CA . ASN A 1 236 ? -5.855 -12.214 22.271 1.00 96.25 236 ASN A CA 1
ATOM 1877 C C . ASN A 1 236 ? -4.537 -11.491 22.590 1.00 96.25 236 ASN A C 1
ATOM 1879 O O . ASN A 1 236 ? -3.722 -12.010 23.352 1.00 96.25 236 ASN A O 1
ATOM 1883 N N . LEU A 1 237 ? -4.359 -10.279 22.061 1.00 96.00 237 LEU A N 1
ATOM 1884 C CA . LEU A 1 237 ? -3.207 -9.416 22.330 1.00 96.00 237 LEU A CA 1
ATOM 1885 C C . LEU A 1 237 ? -3.329 -8.619 23.644 1.00 96.00 237 LEU A C 1
ATOM 1887 O O . LEU A 1 237 ? -2.390 -7.926 24.024 1.00 96.00 237 LEU A O 1
ATOM 1891 N N . ASN A 1 238 ? -4.455 -8.712 24.365 1.00 95.38 238 ASN A N 1
ATOM 1892 C CA . ASN A 1 238 ? -4.780 -7.877 25.533 1.00 95.38 238 ASN A CA 1
ATOM 1893 C C . ASN A 1 238 ? -4.675 -6.361 25.251 1.00 95.38 238 ASN A C 1
ATOM 1895 O O . ASN A 1 238 ? -4.314 -5.581 26.130 1.00 95.38 238 ASN A O 1
ATOM 1899 N N . ALA A 1 239 ? -4.999 -5.945 24.025 1.00 96.06 239 ALA A N 1
ATOM 1900 C CA . ALA A 1 239 ? -4.776 -4.590 23.522 1.00 96.06 239 ALA A CA 1
ATOM 1901 C C . ALA A 1 239 ? -6.066 -3.775 23.325 1.00 96.06 239 ALA A C 1
ATOM 1903 O O . ALA A 1 239 ? -6.016 -2.659 22.818 1.00 96.06 239 ALA A O 1
ATOM 1904 N N . ILE A 1 240 ? -7.233 -4.304 23.719 1.00 94.69 240 ILE A N 1
ATOM 1905 C CA . ILE A 1 240 ? -8.527 -3.634 23.499 1.00 94.69 240 ILE A CA 1
ATOM 1906 C C . ILE A 1 240 ? -8.525 -2.219 24.080 1.00 94.69 240 ILE A C 1
ATOM 1908 O O . ILE A 1 240 ? -8.869 -1.279 23.375 1.00 94.69 240 ILE A O 1
ATOM 1912 N N . GLU A 1 241 ? -8.138 -2.049 25.344 1.00 92.12 241 GLU A N 1
ATOM 1913 C CA . GLU A 1 241 ? -8.207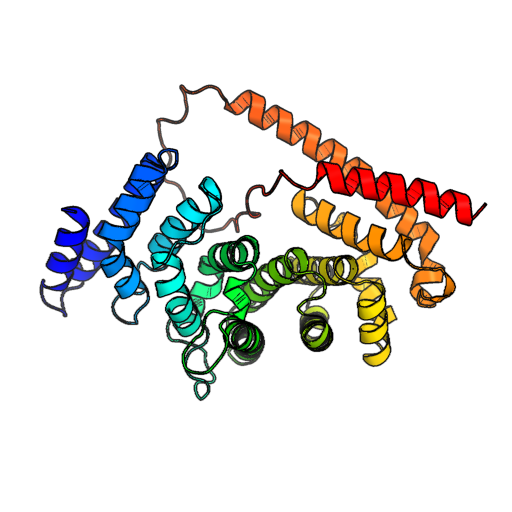 -0.748 26.023 1.00 92.12 241 GLU A CA 1
ATOM 1914 C C . GLU A 1 241 ? -7.225 0.271 25.426 1.00 92.12 241 GLU A C 1
ATOM 1916 O O . GLU A 1 241 ? -7.613 1.402 25.131 1.00 92.12 241 GLU A O 1
ATOM 1921 N N . SER A 1 242 ? -5.971 -0.131 25.191 1.00 91.25 242 SER A N 1
ATOM 1922 C CA . SER A 1 242 ? -4.946 0.751 24.621 1.00 91.25 242 SER A CA 1
ATOM 1923 C C . SER A 1 242 ? -5.296 1.190 23.200 1.00 91.25 242 SER A C 1
ATOM 1925 O O . SER A 1 242 ? -5.202 2.378 22.894 1.00 91.25 242 SER A O 1
ATOM 1927 N N . VAL A 1 243 ? -5.753 0.259 22.358 1.00 93.12 243 VAL A N 1
ATOM 1928 C CA . VAL A 1 243 ? -6.151 0.552 20.976 1.00 93.12 243 VAL A CA 1
ATOM 1929 C C . VAL A 1 243 ? -7.428 1.384 20.933 1.00 93.12 243 VAL A C 1
ATOM 1931 O O . VAL A 1 243 ? -7.475 2.362 20.197 1.00 93.12 243 VAL A O 1
ATOM 1934 N N . SER A 1 244 ? -8.431 1.084 21.765 1.00 91.44 244 SER A N 1
ATOM 1935 C CA . SER A 1 244 ? -9.661 1.894 21.832 1.00 91.44 244 SER A CA 1
ATOM 1936 C C . SER A 1 244 ? -9.346 3.341 22.204 1.00 91.44 244 SER A C 1
ATOM 1938 O O . SER A 1 244 ? -9.817 4.270 21.555 1.00 91.44 244 SER A O 1
ATOM 1940 N N . LYS A 1 245 ? -8.472 3.543 23.195 1.00 89.69 245 LYS A N 1
ATOM 1941 C CA . LYS A 1 245 ? -8.034 4.880 23.592 1.00 89.69 245 LYS A CA 1
ATOM 1942 C C . LYS A 1 245 ? -7.309 5.615 22.460 1.00 89.69 245 LYS A C 1
ATOM 1944 O O . LYS A 1 245 ? -7.526 6.813 22.302 1.00 89.69 245 LYS A O 1
ATOM 1949 N N . ALA A 1 246 ? -6.456 4.928 21.700 1.00 90.12 246 ALA A N 1
ATOM 1950 C CA . ALA A 1 246 ? -5.753 5.527 20.567 1.00 90.12 246 ALA A CA 1
ATOM 1951 C C . ALA A 1 246 ? -6.717 5.917 19.433 1.00 90.12 246 ALA A C 1
ATOM 1953 O O . ALA A 1 246 ? -6.647 7.037 18.934 1.00 90.12 246 ALA A O 1
ATOM 1954 N N . LEU A 1 247 ? -7.657 5.030 19.088 1.00 91.62 247 LEU A N 1
ATOM 1955 C CA . LEU A 1 247 ? -8.629 5.251 18.016 1.00 91.62 247 LEU A CA 1
ATOM 1956 C C . LEU A 1 247 ? -9.640 6.347 18.357 1.00 91.62 247 LEU A C 1
ATOM 1958 O O . LEU A 1 247 ? -9.856 7.261 17.567 1.00 91.62 247 LEU A O 1
ATOM 1962 N N . PHE A 1 248 ? -10.263 6.275 19.534 1.00 88.88 248 PHE A N 1
ATOM 1963 C CA . PHE A 1 248 ? -11.396 7.140 19.877 1.00 88.88 248 PHE A CA 1
ATOM 1964 C C . PHE A 1 248 ? -10.997 8.384 20.672 1.00 88.88 248 PHE A C 1
ATOM 1966 O O . PHE A 1 248 ? -11.772 9.336 20.757 1.00 88.88 248 PHE A O 1
ATOM 1973 N N . GLY A 1 249 ? -9.783 8.418 21.227 1.00 85.31 249 GLY A N 1
ATOM 1974 C CA . GLY A 1 249 ? -9.313 9.525 22.057 1.00 85.31 249 GLY A CA 1
ATOM 1975 C C . GLY A 1 249 ? -9.087 10.836 21.303 1.00 85.31 249 GLY A C 1
ATOM 1976 O O . GLY A 1 249 ? -9.067 11.888 21.942 1.00 85.31 249 GLY A O 1
ATOM 1977 N N . ASN A 1 250 ? -8.920 10.800 19.974 1.00 80.81 250 ASN A N 1
ATOM 1978 C CA . ASN A 1 250 ? -8.646 11.996 19.173 1.00 80.81 250 ASN A CA 1
ATOM 1979 C C . ASN A 1 250 ? -9.226 11.945 17.747 1.00 80.81 250 ASN A C 1
ATOM 1981 O O . ASN A 1 250 ? -8.544 12.279 16.784 1.00 80.81 250 ASN A O 1
ATOM 1985 N N . LEU A 1 251 ? -10.495 11.556 17.592 1.00 85.81 251 LEU A N 1
ATOM 1986 C CA . LEU A 1 251 ? -11.153 11.452 16.273 1.00 85.81 251 LEU A CA 1
ATOM 1987 C C . LEU A 1 251 ? -11.156 12.762 15.462 1.00 85.81 251 LEU A C 1
ATOM 1989 O O . LEU A 1 251 ? -11.201 12.732 14.241 1.00 85.81 251 LEU A O 1
ATOM 1993 N N . GLN A 1 252 ? -11.053 13.916 16.124 1.00 80.44 252 GLN A N 1
ATOM 1994 C CA . GLN A 1 252 ? -11.042 15.239 15.482 1.00 80.44 252 GLN A CA 1
ATOM 1995 C C . GLN A 1 252 ? -9.734 15.547 14.726 1.00 80.44 252 GLN A C 1
ATOM 1997 O O . GLN A 1 252 ? -9.601 16.599 14.099 1.00 80.44 252 GLN A O 1
ATOM 2002 N N . GLN A 1 253 ? -8.726 14.675 14.823 1.00 82.25 253 GLN A N 1
ATOM 2003 C CA . GLN A 1 253 ? -7.437 14.871 14.159 1.00 82.25 253 GLN A CA 1
ATOM 2004 C C . GLN A 1 253 ? -7.436 14.500 12.672 1.00 82.25 253 GLN A C 1
ATOM 2006 O O . GLN A 1 253 ? -6.490 14.885 11.972 1.00 82.25 253 GLN A O 1
ATOM 2011 N N . PHE A 1 254 ? -8.451 13.752 12.230 1.00 83.56 254 PHE A N 1
ATOM 2012 C CA . PHE A 1 254 ? -8.672 13.350 10.844 1.00 83.56 254 PHE A CA 1
ATOM 2013 C C . PHE A 1 254 ? -9.467 14.454 10.145 1.00 83.56 254 PHE A C 1
ATOM 2015 O O . PHE A 1 254 ? -10.535 14.855 10.611 1.00 83.56 254 PHE A O 1
ATOM 2022 N N . LYS A 1 255 ? -8.877 15.031 9.096 1.00 78.88 255 LYS A N 1
ATOM 2023 C CA . LYS A 1 255 ? -9.401 16.242 8.448 1.00 78.88 255 LYS A CA 1
ATOM 2024 C C . LYS A 1 255 ? -9.634 16.088 6.956 1.00 78.88 255 LYS A C 1
ATOM 2026 O O . LYS A 1 255 ? -10.587 16.686 6.470 1.00 78.88 255 LYS A O 1
ATOM 2031 N N . SER A 1 256 ? -8.793 15.320 6.264 1.00 81.44 256 SER A N 1
ATOM 2032 C CA . SER A 1 256 ? -8.984 15.039 4.844 1.00 81.44 256 SER A CA 1
ATOM 2033 C C . SER A 1 256 ? -10.234 14.186 4.632 1.00 81.44 256 SER A C 1
ATOM 2035 O O . SER A 1 256 ? -10.661 13.446 5.529 1.00 81.44 256 SER A O 1
ATOM 2037 N N . ILE A 1 257 ? -10.836 14.316 3.449 1.00 78.88 257 ILE A N 1
ATOM 2038 C CA . ILE A 1 257 ? -12.041 13.583 3.041 1.00 78.88 257 ILE A CA 1
ATOM 2039 C C . ILE A 1 257 ? -11.787 12.076 3.161 1.00 78.88 257 ILE A C 1
ATOM 2041 O O . ILE A 1 257 ? -12.513 11.394 3.883 1.00 78.88 257 ILE A O 1
ATOM 2045 N N . SER A 1 258 ? -10.688 11.602 2.570 1.00 78.06 258 SER A N 1
ATOM 2046 C CA . SER A 1 258 ? -10.262 10.198 2.591 1.00 78.06 258 SER A CA 1
ATOM 2047 C C . SER A 1 258 ? -10.090 9.641 4.013 1.00 78.06 258 SER A C 1
ATOM 2049 O O . SER A 1 258 ? -10.776 8.692 4.399 1.00 78.06 258 SER A O 1
ATOM 2051 N N . ALA A 1 259 ? -9.280 10.288 4.862 1.00 83.25 259 ALA A N 1
ATOM 2052 C CA . ALA A 1 259 ? -9.076 9.823 6.237 1.00 83.25 259 ALA A CA 1
ATOM 2053 C C . ALA A 1 259 ? -10.383 9.826 7.049 1.00 83.25 259 ALA A C 1
ATOM 2055 O O . ALA A 1 259 ? -10.649 8.918 7.841 1.00 83.25 259 ALA A O 1
ATOM 2056 N N . THR A 1 260 ? -11.231 10.838 6.841 1.00 86.31 260 THR A N 1
ATOM 2057 C CA . THR A 1 260 ? -12.537 10.936 7.503 1.00 86.31 260 THR A CA 1
ATOM 2058 C C . THR A 1 260 ? -13.463 9.794 7.068 1.00 86.31 260 THR A C 1
ATOM 2060 O O . THR A 1 260 ? -14.106 9.184 7.928 1.00 86.31 260 THR A O 1
ATOM 2063 N N . SER A 1 261 ? -13.491 9.447 5.776 1.00 85.38 261 SER A N 1
ATOM 2064 C CA . SER A 1 261 ? -14.225 8.292 5.240 1.00 85.38 261 SER A CA 1
ATOM 2065 C C . SER A 1 261 ? -13.793 6.987 5.900 1.00 85.38 261 SER A C 1
ATOM 2067 O O . SER A 1 261 ? -14.635 6.274 6.454 1.00 85.38 261 SER A O 1
ATOM 2069 N N . THR A 1 262 ? -12.488 6.706 5.953 1.00 88.25 262 THR A N 1
ATOM 2070 C CA . THR A 1 262 ? -11.945 5.488 6.578 1.00 88.25 262 THR A CA 1
ATOM 2071 C C . THR A 1 262 ? -12.369 5.359 8.044 1.00 88.25 262 THR A C 1
ATOM 2073 O O . THR A 1 262 ? -12.809 4.291 8.487 1.00 88.25 262 THR A O 1
ATOM 2076 N N . VAL A 1 263 ? -12.322 6.456 8.806 1.00 90.94 263 VAL A N 1
ATOM 2077 C CA . VAL A 1 263 ? -12.771 6.480 10.208 1.00 90.94 263 VAL A CA 1
ATOM 2078 C C . VAL A 1 263 ? -14.278 6.219 10.314 1.00 90.94 263 VAL A C 1
ATOM 2080 O O . VAL A 1 263 ? -14.710 5.413 11.147 1.00 90.94 263 VAL A O 1
ATOM 2083 N N . ILE A 1 264 ? -15.092 6.853 9.460 1.00 90.06 264 ILE A N 1
ATOM 2084 C CA . ILE A 1 264 ? -16.545 6.627 9.398 1.00 90.06 264 ILE A CA 1
ATOM 2085 C C . ILE A 1 264 ? -16.847 5.148 9.119 1.00 90.06 264 ILE A C 1
ATOM 2087 O O . ILE A 1 264 ? -17.705 4.565 9.794 1.00 90.06 264 ILE A O 1
ATOM 2091 N N . TYR A 1 265 ? -16.137 4.512 8.184 1.00 87.12 265 TYR A N 1
ATOM 2092 C CA . TYR A 1 265 ? -16.313 3.095 7.851 1.00 87.12 265 TYR A CA 1
ATOM 2093 C C . TYR A 1 265 ? -15.935 2.171 9.003 1.00 87.12 265 TYR A C 1
ATOM 2095 O O . TYR A 1 265 ? -16.698 1.254 9.338 1.00 87.12 265 TYR A O 1
ATOM 2103 N N . GLY A 1 266 ? -14.811 2.445 9.666 1.00 91.88 266 GLY A N 1
ATOM 2104 C CA . GLY A 1 266 ? -14.384 1.696 10.841 1.00 91.88 266 GLY A CA 1
ATOM 2105 C C . GLY A 1 266 ? -15.409 1.775 11.976 1.00 91.88 266 GLY A C 1
ATOM 2106 O O . GLY A 1 266 ? -15.840 0.742 12.494 1.00 91.88 266 GLY A O 1
ATOM 2107 N N . ILE A 1 267 ? -15.884 2.980 12.320 1.00 91.94 267 ILE A N 1
ATOM 2108 C CA . ILE A 1 267 ? -16.887 3.167 13.383 1.00 91.94 267 ILE A CA 1
ATOM 2109 C C . ILE A 1 267 ? -18.230 2.529 13.008 1.00 91.94 267 ILE A C 1
ATOM 2111 O O . ILE A 1 267 ? -18.840 1.830 13.820 1.00 91.94 267 ILE A O 1
ATOM 2115 N N . THR A 1 268 ? -18.690 2.716 11.771 1.00 90.06 268 THR A N 1
ATOM 2116 C CA . THR A 1 268 ? -19.939 2.111 11.284 1.00 90.06 268 THR A CA 1
ATOM 2117 C C . THR A 1 268 ? -19.903 0.588 11.400 1.00 90.06 268 THR A C 1
ATOM 2119 O O . THR A 1 268 ? -20.905 -0.036 11.755 1.00 90.06 268 THR A O 1
ATOM 2122 N N . SER A 1 269 ? -18.746 -0.022 11.148 1.00 90.38 269 SER A N 1
ATOM 2123 C CA . SER A 1 269 ? -18.566 -1.473 11.233 1.00 90.38 269 SER A CA 1
ATOM 2124 C C . SER A 1 269 ? -18.666 -1.993 12.665 1.00 90.38 269 SER A C 1
ATOM 2126 O O . SER A 1 269 ? -19.228 -3.065 12.881 1.00 90.38 269 SER A O 1
ATOM 2128 N N . ILE A 1 270 ? -18.242 -1.202 13.656 1.00 91.50 270 ILE A N 1
ATOM 2129 C CA . ILE A 1 270 ? -18.480 -1.497 15.077 1.00 91.50 270 ILE A CA 1
ATOM 2130 C C . ILE A 1 270 ? -19.982 -1.487 15.380 1.00 91.50 270 ILE A C 1
ATOM 2132 O O . ILE A 1 270 ? -20.489 -2.413 16.007 1.00 91.50 270 ILE A O 1
ATOM 2136 N N . LEU A 1 271 ? -20.710 -0.471 14.907 1.00 87.56 271 LEU A N 1
ATOM 2137 C CA . LEU A 1 271 ? -22.147 -0.318 15.175 1.00 87.56 271 LEU A CA 1
ATOM 2138 C C . LEU A 1 271 ? -23.015 -1.399 14.515 1.00 87.56 271 LEU A C 1
ATOM 2140 O O . LEU A 1 271 ? -24.151 -1.614 14.930 1.00 87.56 271 LEU A O 1
ATOM 2144 N N . ARG A 1 272 ? -22.489 -2.084 13.494 1.00 86.56 272 ARG A N 1
ATOM 2145 C CA . ARG A 1 272 ? -23.149 -3.220 12.833 1.00 86.56 272 ARG A CA 1
ATOM 2146 C C . ARG A 1 272 ? -22.973 -4.542 13.585 1.00 86.56 272 ARG A C 1
ATOM 2148 O O . ARG A 1 272 ? -23.650 -5.512 13.241 1.00 86.56 272 ARG A O 1
ATOM 2155 N N . LEU A 1 273 ? -22.086 -4.612 14.579 1.00 88.69 273 LEU A N 1
ATOM 2156 C CA . LEU A 1 273 ? -21.906 -5.826 15.370 1.00 88.69 273 LEU A CA 1
ATOM 2157 C C . LEU A 1 273 ? -23.063 -6.028 16.359 1.00 88.69 273 LEU A C 1
ATOM 2159 O O . LEU A 1 273 ? -23.547 -5.064 16.958 1.00 88.69 273 LEU A O 1
ATOM 2163 N N . PRO A 1 274 ? -23.473 -7.284 16.615 1.00 87.50 274 PRO A N 1
ATOM 2164 C CA . PRO A 1 274 ? -24.379 -7.582 17.711 1.00 87.50 274 PRO A CA 1
ATOM 2165 C C . PRO A 1 274 ? -23.803 -7.081 19.035 1.00 87.50 274 PRO A C 1
ATOM 2167 O O . PRO A 1 274 ? -22.635 -7.311 19.345 1.00 87.50 274 PRO A O 1
ATOM 2170 N N . VAL A 1 275 ? -24.646 -6.479 19.880 1.00 83.56 275 VAL A N 1
ATOM 2171 C CA . VAL A 1 275 ? -24.216 -5.959 21.191 1.00 83.56 275 VAL A CA 1
ATOM 2172 C C . VAL A 1 275 ? -23.518 -7.040 22.023 1.00 83.56 275 VAL A C 1
ATOM 2174 O O . VAL A 1 275 ? -22.601 -6.735 22.770 1.00 83.56 275 VAL A O 1
ATOM 2177 N N . GLY A 1 276 ? -23.893 -8.316 21.890 1.00 85.56 276 GLY A N 1
ATOM 2178 C CA . GLY A 1 276 ? -23.214 -9.427 22.565 1.00 85.56 276 GLY A CA 1
ATOM 2179 C C . GLY A 1 276 ? -21.710 -9.500 22.278 1.00 85.56 276 GLY A C 1
ATOM 2180 O O . GLY A 1 276 ? -20.938 -9.718 23.213 1.00 85.56 276 GLY A O 1
ATOM 2181 N N . ASP A 1 277 ? -21.313 -9.206 21.041 1.00 87.38 277 ASP A N 1
ATOM 2182 C CA . ASP A 1 277 ? -19.967 -9.431 20.504 1.00 87.38 277 ASP A CA 1
ATOM 2183 C C . ASP A 1 277 ? -19.021 -8.239 20.720 1.00 87.38 277 ASP A C 1
ATOM 2185 O O . ASP A 1 277 ? -17.808 -8.374 20.574 1.00 87.38 277 ASP A O 1
ATOM 2189 N N . LEU A 1 278 ? -19.550 -7.079 21.125 1.00 90.56 278 LEU A N 1
ATOM 2190 C CA . LEU A 1 278 ? -18.729 -5.911 21.445 1.00 90.56 278 LEU A CA 1
ATOM 2191 C C . LEU A 1 278 ? -17.925 -6.120 22.746 1.00 90.56 278 LEU A C 1
ATOM 2193 O O . LEU A 1 278 ? -18.487 -6.578 23.753 1.00 90.56 278 LEU A O 1
ATOM 2197 N N . PRO A 1 279 ? -16.641 -5.729 22.795 1.00 91.88 279 PRO A N 1
ATOM 2198 C CA . PRO A 1 279 ? -15.872 -5.720 24.037 1.00 91.88 279 PRO A CA 1
ATOM 2199 C C . PRO A 1 279 ? -16.464 -4.803 25.114 1.00 91.88 279 PRO A C 1
ATOM 2201 O O . PRO A 1 279 ? -17.117 -3.809 24.805 1.00 91.88 279 PRO A O 1
ATOM 2204 N N . GLY A 1 280 ? -16.191 -5.104 26.388 1.00 88.75 280 GLY A N 1
ATOM 2205 C CA . GLY A 1 280 ? -16.644 -4.298 27.533 1.00 88.75 280 GLY A CA 1
ATOM 2206 C C . GLY A 1 280 ? -16.313 -2.800 27.418 1.00 88.75 280 GLY A C 1
ATOM 2207 O O . GLY A 1 280 ? -17.245 -2.002 27.452 1.00 88.75 280 GLY A O 1
ATOM 2208 N N . PRO A 1 281 ? -15.041 -2.411 27.195 1.00 88.50 281 PRO A N 1
ATOM 2209 C CA . PRO A 1 281 ? -14.660 -1.000 27.056 1.00 88.50 281 PRO A CA 1
ATOM 2210 C C . PRO A 1 281 ? -15.398 -0.286 25.914 1.00 88.50 281 PRO A C 1
ATOM 2212 O O . PRO A 1 281 ? -15.914 0.812 26.075 1.00 88.50 281 PRO A O 1
ATOM 2215 N N . ILE A 1 282 ? -15.537 -0.966 24.775 1.00 90.62 282 ILE A N 1
ATOM 2216 C CA . ILE A 1 282 ? -16.230 -0.452 23.590 1.00 90.62 282 ILE A CA 1
ATOM 2217 C C . ILE A 1 282 ? -17.723 -0.234 23.874 1.00 90.62 282 ILE A C 1
ATOM 2219 O O . ILE A 1 282 ? -18.276 0.799 23.509 1.00 90.62 282 ILE A O 1
ATOM 2223 N N . LYS A 1 283 ? -18.374 -1.167 24.585 1.00 89.62 283 LYS A N 1
ATOM 2224 C CA . LYS A 1 283 ? -19.778 -1.037 25.019 1.00 89.62 283 LYS A CA 1
ATOM 2225 C C . LYS A 1 283 ? -20.008 0.201 25.882 1.00 89.62 283 LYS A C 1
ATOM 2227 O O . LYS A 1 283 ? -21.029 0.865 25.720 1.00 89.62 283 LYS A O 1
ATOM 2232 N N . GLU A 1 284 ? -19.088 0.489 26.798 1.00 88.25 284 GLU A N 1
ATOM 2233 C CA . GLU A 1 284 ? -19.188 1.631 27.713 1.00 88.25 284 GLU A CA 1
ATOM 2234 C C . GLU A 1 284 ? -19.054 2.975 26.977 1.00 88.25 284 GLU A C 1
ATOM 2236 O O . GLU A 1 284 ? -19.711 3.947 27.352 1.00 88.25 284 GLU A O 1
ATOM 2241 N N . GLU A 1 285 ? -18.288 3.015 25.883 1.00 87.94 285 GLU A N 1
ATOM 2242 C CA . GLU A 1 285 ? -18.047 4.223 25.081 1.00 87.94 285 GLU A CA 1
ATOM 2243 C C . GLU A 1 285 ? -19.024 4.419 23.907 1.00 87.94 285 GLU A C 1
ATOM 2245 O O . GLU A 1 285 ? -18.952 5.436 23.213 1.00 87.94 285 GLU A O 1
ATOM 2250 N N . MET A 1 286 ? -19.988 3.512 23.699 1.00 86.62 286 MET A N 1
ATOM 2251 C CA . MET A 1 286 ? -20.911 3.534 22.548 1.00 86.62 286 MET A CA 1
ATOM 2252 C C . MET A 1 286 ? -21.605 4.873 22.308 1.00 86.62 286 MET A C 1
ATOM 2254 O O . MET A 1 286 ? -21.692 5.321 21.168 1.00 86.62 286 MET A O 1
ATOM 2258 N N . THR A 1 287 ? -22.068 5.547 23.361 1.00 86.75 287 THR A N 1
ATOM 2259 C CA . THR A 1 287 ? -22.718 6.860 23.222 1.00 86.75 287 THR A CA 1
ATOM 2260 C C . THR A 1 287 ? -21.756 7.915 22.672 1.00 86.75 287 THR A C 1
ATOM 2262 O O . THR A 1 287 ? -22.142 8.732 21.835 1.00 86.75 287 THR A O 1
ATOM 2265 N N . SER A 1 288 ? -20.499 7.896 23.126 1.00 87.19 288 SER A N 1
ATOM 2266 C CA . SER A 1 288 ? -19.465 8.829 22.668 1.00 87.19 288 SER A CA 1
ATOM 2267 C C . SER A 1 288 ? -19.075 8.527 21.225 1.00 87.19 288 SER A C 1
ATOM 2269 O O . SER A 1 288 ? -19.025 9.436 20.403 1.00 87.19 288 SER A O 1
ATOM 2271 N N . ILE A 1 289 ? -18.883 7.244 20.904 1.00 88.25 289 ILE A N 1
ATOM 2272 C CA . ILE A 1 289 ? -18.552 6.772 19.555 1.00 88.25 289 ILE A CA 1
ATOM 2273 C C . ILE A 1 289 ? -19.659 7.150 18.560 1.00 88.25 289 ILE A C 1
ATOM 2275 O O . ILE A 1 289 ? -19.372 7.675 17.487 1.00 88.25 289 ILE A O 1
ATOM 2279 N N . PHE A 1 290 ? -20.929 6.961 18.929 1.00 85.81 290 PHE A N 1
ATOM 2280 C CA . PHE A 1 290 ? -22.068 7.348 18.096 1.00 85.81 290 PHE A CA 1
ATOM 2281 C C . PHE A 1 290 ? -22.150 8.864 17.883 1.00 85.81 290 PHE A C 1
ATOM 2283 O O . PHE A 1 290 ? -22.423 9.316 16.775 1.00 85.81 290 PHE A O 1
ATOM 2290 N N . THR A 1 291 ? -21.896 9.658 18.928 1.00 87.94 291 THR A N 1
ATOM 2291 C CA . THR A 1 291 ? -21.887 11.127 18.813 1.00 87.94 291 THR A CA 1
ATOM 2292 C C . THR A 1 291 ? -20.773 11.586 17.876 1.00 87.94 291 THR A C 1
ATOM 2294 O O . THR A 1 291 ? -21.032 12.346 16.949 1.00 87.94 291 THR A O 1
ATOM 2297 N N . ALA A 1 292 ? -19.563 11.053 18.053 1.00 88.38 292 ALA A N 1
ATOM 2298 C CA . ALA A 1 292 ? -18.429 11.384 17.203 1.00 88.38 292 ALA A CA 1
ATOM 2299 C C . ALA A 1 292 ? -18.657 10.983 15.737 1.00 88.38 292 ALA A C 1
ATOM 2301 O O . ALA A 1 292 ? -18.264 11.720 14.841 1.00 88.38 292 ALA A O 1
ATOM 2302 N N . LEU A 1 293 ? -19.339 9.862 15.478 1.00 88.25 293 LEU A N 1
ATOM 2303 C CA . LEU A 1 293 ? -19.726 9.476 14.120 1.00 88.25 293 LEU A CA 1
ATOM 2304 C C . LEU A 1 293 ? -20.636 10.519 13.456 1.00 88.25 293 LEU A C 1
ATOM 2306 O O . LEU A 1 293 ? -20.448 10.822 12.282 1.00 88.25 293 LEU A O 1
ATOM 2310 N N . LEU A 1 294 ? -21.616 11.068 14.181 1.00 87.69 294 LEU A N 1
ATOM 2311 C CA . LEU A 1 294 ? -22.493 12.111 13.636 1.00 87.69 294 LEU A CA 1
ATOM 2312 C C . LEU A 1 294 ? -21.709 13.383 13.290 1.00 87.69 294 LEU A C 1
ATOM 2314 O O . LEU A 1 294 ? -21.934 13.955 12.222 1.00 87.69 294 LEU A O 1
ATOM 2318 N N . ASP A 1 295 ? -20.773 13.782 14.154 1.00 88.19 295 ASP A N 1
ATOM 2319 C CA . ASP A 1 295 ? -19.902 14.936 13.916 1.00 88.19 295 ASP A CA 1
ATOM 2320 C C . ASP A 1 295 ? -19.006 14.711 12.684 1.00 88.19 295 ASP A C 1
ATOM 2322 O O . ASP A 1 295 ? -18.909 15.586 11.825 1.00 88.19 295 ASP A O 1
ATOM 2326 N N . LEU A 1 296 ? -18.419 13.515 12.548 1.00 88.44 296 LEU A N 1
ATOM 2327 C CA . LEU A 1 296 ? -17.591 13.138 11.396 1.00 88.44 296 LEU A CA 1
ATOM 2328 C C . LEU A 1 296 ? -18.393 13.116 10.089 1.00 88.44 296 LEU A C 1
ATOM 2330 O O . LEU A 1 296 ? -17.916 13.620 9.078 1.00 88.44 296 LEU A O 1
ATOM 2334 N N . ILE A 1 297 ? -19.626 12.595 10.090 1.00 86.69 297 ILE A N 1
ATOM 2335 C CA . ILE A 1 297 ? -20.500 12.618 8.902 1.00 86.69 297 ILE A CA 1
ATOM 2336 C C . ILE A 1 297 ? -20.811 14.064 8.488 1.00 86.69 297 ILE A C 1
ATOM 2338 O O . ILE A 1 297 ? -20.823 14.383 7.297 1.00 86.69 297 ILE A O 1
ATOM 2342 N N . GLN A 1 298 ? -21.053 14.953 9.455 1.00 86.25 298 GLN A N 1
ATOM 2343 C CA . GLN A 1 298 ? -21.280 16.369 9.176 1.00 86.25 298 GLN A CA 1
ATOM 2344 C C . GLN A 1 298 ? -20.025 17.052 8.615 1.00 86.25 298 GLN A C 1
ATOM 2346 O O . GLN A 1 298 ? -20.132 17.827 7.661 1.00 86.25 298 GLN A O 1
ATOM 2351 N N . GLN A 1 299 ? -18.854 16.765 9.189 1.00 85.88 299 GLN A N 1
ATOM 2352 C CA . GLN A 1 299 ? -17.566 17.254 8.701 1.00 85.88 299 GLN A CA 1
ATOM 2353 C C . GLN A 1 299 ? -17.320 16.789 7.264 1.00 85.88 299 GLN A C 1
ATOM 2355 O O . GLN A 1 299 ? -17.085 17.626 6.396 1.00 85.88 299 GLN A O 1
ATOM 2360 N N . TYR A 1 300 ? -17.470 15.489 7.001 1.00 85.31 300 TYR A N 1
ATOM 2361 C CA . TYR A 1 300 ? -17.304 14.895 5.676 1.00 85.31 300 TYR A CA 1
ATOM 2362 C C . TYR A 1 300 ? -18.209 15.563 4.636 1.00 85.31 300 TYR A C 1
ATOM 2364 O O . TYR A 1 300 ? -17.744 16.029 3.600 1.00 85.31 300 TYR A O 1
ATOM 2372 N N . SER A 1 301 ? -19.510 15.668 4.933 1.00 83.50 301 SER A N 1
ATOM 2373 C CA . SER A 1 301 ? -20.475 16.285 4.017 1.00 83.50 301 SER A CA 1
ATOM 2374 C C . SER A 1 301 ? -20.144 17.745 3.714 1.00 83.50 301 SER A C 1
ATOM 2376 O O . SER A 1 301 ? -20.468 18.217 2.626 1.00 83.50 301 SER A O 1
ATOM 2378 N N . SER A 1 302 ? -19.563 18.467 4.674 1.00 84.56 302 SER A N 1
ATOM 2379 C CA . SER A 1 302 ? -19.204 19.874 4.492 1.00 84.56 302 SER A CA 1
ATOM 2380 C C . SER A 1 302 ? -17.958 20.001 3.619 1.00 84.56 302 SER A C 1
ATOM 2382 O O . SER A 1 302 ? -18.009 20.740 2.644 1.00 84.56 302 SER A O 1
ATOM 2384 N N . ALA A 1 303 ? -16.912 19.217 3.912 1.00 83.56 303 ALA A N 1
ATOM 2385 C CA . ALA A 1 303 ? -15.675 19.182 3.132 1.00 83.56 303 ALA A CA 1
ATOM 2386 C C . ALA A 1 303 ? -15.942 18.813 1.667 1.00 83.56 303 ALA A C 1
ATOM 2388 O O . ALA A 1 303 ? -15.555 19.550 0.773 1.00 83.56 303 ALA A O 1
ATOM 2389 N N . LYS A 1 304 ? -16.724 17.755 1.418 1.00 80.31 304 LYS A N 1
ATOM 2390 C CA . LYS A 1 304 ? -17.078 17.333 0.054 1.00 80.31 304 LYS A CA 1
ATOM 2391 C C . LYS A 1 304 ? -17.834 18.403 -0.744 1.00 80.31 304 LYS A C 1
ATOM 2393 O O . LYS A 1 304 ? -17.642 18.545 -1.939 1.00 80.31 304 LYS A O 1
ATOM 2398 N N . THR A 1 305 ? -18.695 19.179 -0.083 1.00 82.25 305 THR A N 1
ATOM 2399 C CA . THR A 1 305 ? -19.440 20.265 -0.751 1.00 82.25 305 THR A CA 1
ATOM 2400 C C . THR A 1 305 ? -18.550 21.473 -1.073 1.00 82.25 305 THR A C 1
ATOM 2402 O O . THR A 1 305 ? -18.940 22.324 -1.873 1.00 82.25 305 THR A O 1
ATOM 2405 N N . GLU A 1 306 ? -17.432 21.644 -0.370 1.00 82.69 306 GLU A N 1
ATOM 2406 C CA . GLU A 1 306 ? -16.439 22.681 -0.670 1.00 82.69 306 GLU A CA 1
ATOM 2407 C C . GLU A 1 306 ? -15.559 22.230 -1.838 1.00 82.69 306 GLU A C 1
ATOM 2409 O O . GLU A 1 306 ? -15.471 22.957 -2.821 1.00 82.69 306 GLU A O 1
ATOM 2414 N N . ASP A 1 307 ? -15.077 20.993 -1.783 1.00 78.19 307 ASP A N 1
ATOM 2415 C CA . ASP A 1 307 ? -14.274 20.328 -2.815 1.00 78.19 307 ASP A CA 1
ATOM 2416 C C . ASP A 1 307 ? -14.959 20.324 -4.198 1.00 78.19 307 ASP A C 1
ATOM 2418 O O . ASP A 1 307 ? -14.431 20.856 -5.172 1.00 78.19 307 ASP A O 1
ATOM 2422 N N . GLU A 1 308 ? -16.227 19.892 -4.265 1.00 79.19 308 GLU A N 1
ATOM 2423 C CA . GLU A 1 308 ? -17.027 19.909 -5.504 1.00 79.19 308 GLU A CA 1
ATOM 2424 C C . GLU A 1 308 ? -17.186 21.320 -6.113 1.00 79.19 308 GLU A C 1
ATOM 2426 O O . GLU A 1 308 ? -17.426 21.455 -7.312 1.00 79.19 308 GLU A O 1
ATOM 2431 N N . LYS A 1 309 ? -17.096 22.392 -5.312 1.00 78.81 309 LYS A N 1
ATOM 2432 C CA . LYS A 1 309 ? -17.178 23.769 -5.834 1.00 78.81 309 LYS A CA 1
ATOM 2433 C C . LYS A 1 309 ? -15.845 24.256 -6.376 1.00 78.81 309 LYS A C 1
ATOM 2435 O O . LYS A 1 309 ? -15.854 25.014 -7.340 1.00 78.81 309 LYS A O 1
ATOM 2440 N N . GLU A 1 310 ? -14.742 23.864 -5.749 1.00 76.19 310 GLU A N 1
ATOM 2441 C CA . GLU A 1 310 ? -13.396 24.213 -6.205 1.00 76.19 310 GLU A CA 1
ATOM 2442 C C . GLU A 1 310 ? -13.113 23.539 -7.559 1.00 76.19 310 GLU A C 1
ATOM 2444 O O . GLU A 1 310 ? -12.719 24.219 -8.507 1.00 76.19 310 GLU A O 1
ATOM 2449 N N . GLU A 1 311 ? -13.488 22.263 -7.725 1.00 70.62 311 GLU A N 1
ATOM 2450 C CA . GLU A 1 311 ? -13.405 21.564 -9.018 1.00 70.62 311 GLU A CA 1
ATOM 2451 C C . GLU A 1 311 ? -14.230 22.238 -10.137 1.00 70.62 311 GLU A C 1
ATOM 2453 O O . GLU A 1 311 ? -13.818 22.270 -11.302 1.00 70.62 311 GLU A O 1
ATOM 2458 N N . GLU A 1 312 ? -15.411 22.783 -9.814 1.00 68.88 312 GLU A N 1
ATOM 2459 C CA . GLU A 1 312 ? -16.244 23.519 -10.777 1.00 68.88 312 GLU A CA 1
ATOM 2460 C C . GLU A 1 312 ? -15.629 24.873 -11.183 1.00 68.88 312 GLU A C 1
ATOM 2462 O O . GLU A 1 312 ? -15.864 25.336 -12.306 1.00 68.88 312 GLU A O 1
ATOM 2467 N N . GLU A 1 313 ? -14.854 25.510 -10.299 1.00 69.38 313 GLU A N 1
ATOM 2468 C CA . GLU A 1 313 ? -14.192 26.797 -10.545 1.00 69.38 313 GLU A CA 1
ATOM 2469 C C . GLU A 1 313 ? -12.892 26.641 -11.364 1.00 69.38 313 GLU A C 1
ATOM 2471 O O . GLU A 1 313 ? -12.641 27.465 -12.249 1.00 69.38 313 GLU A O 1
ATOM 2476 N N . ASP A 1 314 ? -12.143 25.548 -11.184 1.00 57.41 314 ASP A N 1
ATOM 2477 C CA . ASP A 1 314 ? -10.875 25.267 -11.889 1.00 57.41 314 ASP A CA 1
ATOM 2478 C C . ASP A 1 314 ? -11.039 24.624 -13.283 1.00 57.41 314 ASP A C 1
ATOM 2480 O O . ASP A 1 314 ? -10.075 24.415 -14.028 1.00 57.41 314 ASP A O 1
ATOM 2484 N N . ALA A 1 315 ? -12.276 24.359 -13.709 1.00 53.88 315 ALA A N 1
ATOM 2485 C CA . ALA A 1 315 ? -12.581 23.798 -15.023 1.00 53.88 315 ALA A CA 1
ATOM 2486 C C . ALA A 1 315 ? -12.439 24.793 -16.208 1.00 53.88 315 ALA A C 1
ATOM 2488 O O . ALA A 1 315 ? -12.789 24.426 -17.340 1.00 53.88 315 ALA A O 1
ATOM 2489 N N . ASP A 1 316 ? -11.942 26.029 -16.011 1.00 45.16 316 ASP A N 1
ATOM 2490 C CA . ASP A 1 316 ? -11.697 26.985 -17.109 1.00 45.16 316 ASP A CA 1
ATOM 2491 C C . ASP A 1 316 ? -10.403 26.633 -17.892 1.00 45.16 316 ASP A C 1
ATOM 2493 O O . ASP A 1 316 ? -9.288 26.807 -17.394 1.00 45.16 316 ASP A O 1
ATOM 2497 N N . PRO A 1 317 ? -10.482 26.146 -19.151 1.00 48.50 317 PRO A N 1
ATOM 2498 C CA . PRO A 1 317 ? -9.367 25.457 -19.817 1.00 48.50 317 PRO A CA 1
ATOM 2499 C C . PRO A 1 317 ? -8.213 26.348 -20.309 1.00 48.50 317 PRO A C 1
ATOM 2501 O O . PRO A 1 317 ? -7.368 25.867 -21.070 1.00 48.50 317 PRO A O 1
ATOM 2504 N N . LEU A 1 318 ? -8.206 27.647 -19.995 1.00 46.69 318 LEU A N 1
ATOM 2505 C CA . LEU A 1 318 ? -7.322 28.629 -20.635 1.00 46.69 318 LEU A CA 1
ATOM 2506 C C . LEU A 1 318 ? -6.179 29.167 -19.760 1.00 46.69 318 LEU A C 1
ATOM 2508 O O . LEU A 1 318 ? -5.319 29.850 -20.317 1.00 46.69 318 LEU A O 1
ATOM 2512 N N . GLU A 1 319 ? -6.103 28.840 -18.465 1.00 41.59 319 GLU A N 1
ATOM 2513 C CA . GLU A 1 319 ? -5.018 29.328 -17.586 1.00 41.59 319 GLU A CA 1
ATOM 2514 C C . GLU A 1 319 ? -3.918 28.299 -17.256 1.00 41.59 319 GLU A C 1
ATOM 2516 O O . GLU A 1 319 ? -2.778 28.695 -17.026 1.00 41.59 319 GLU A O 1
ATOM 2521 N N . ASN A 1 320 ? -4.154 26.990 -17.406 1.00 39.22 320 ASN A N 1
ATOM 2522 C CA . ASN A 1 320 ? -3.181 25.945 -17.022 1.00 39.22 320 ASN A CA 1
ATOM 2523 C C . ASN A 1 320 ? -2.059 25.662 -18.048 1.00 39.22 320 ASN A C 1
ATOM 2525 O O . ASN A 1 320 ? -1.544 24.549 -18.137 1.00 39.22 320 ASN A O 1
ATOM 2529 N N . ALA A 1 321 ? -1.670 26.656 -18.853 1.00 38.41 321 ALA A N 1
ATOM 2530 C CA . ALA A 1 321 ? -0.602 26.521 -19.854 1.00 38.41 321 ALA A CA 1
ATOM 2531 C C . ALA A 1 321 ? 0.680 27.312 -19.530 1.00 38.41 321 ALA A C 1
ATOM 2533 O O . ALA A 1 321 ? 1.623 27.291 -20.327 1.00 38.41 321 ALA A O 1
ATOM 2534 N N . HIS A 1 322 ? 0.753 27.995 -18.384 1.00 33.97 322 HIS A N 1
ATOM 2535 C CA . HIS A 1 322 ? 1.933 28.769 -18.003 1.00 33.97 322 HIS A CA 1
ATOM 2536 C C . HIS A 1 322 ? 2.321 28.564 -16.536 1.00 33.97 322 HIS A C 1
ATOM 2538 O O . HIS A 1 322 ? 1.820 29.277 -15.686 1.00 33.97 322 HIS A O 1
ATOM 2544 N N . GLY A 1 323 ? 3.262 27.633 -16.329 1.00 35.72 323 GLY A N 1
ATOM 2545 C CA . GLY A 1 323 ? 4.370 27.682 -15.363 1.00 35.72 323 GLY A CA 1
ATOM 2546 C C . GLY A 1 323 ? 4.052 27.816 -13.873 1.00 35.72 323 GLY A C 1
ATOM 2547 O O . GLY A 1 323 ? 3.505 28.820 -13.452 1.00 35.72 323 GLY A O 1
ATOM 2548 N N . ASP A 1 324 ? 4.570 26.885 -13.072 1.00 29.80 324 ASP A N 1
ATOM 2549 C CA . ASP A 1 324 ? 5.724 27.213 -12.228 1.00 29.80 324 ASP A CA 1
ATOM 2550 C C . ASP A 1 324 ? 6.476 25.935 -11.815 1.00 29.80 324 ASP A C 1
ATOM 2552 O O . ASP A 1 324 ? 5.902 24.955 -11.347 1.00 29.80 324 ASP A O 1
ATOM 2556 N N . GLU A 1 325 ? 7.784 25.947 -12.080 1.00 42.12 325 GLU A N 1
ATOM 2557 C CA . GLU A 1 325 ? 8.774 25.055 -11.482 1.00 42.12 325 GLU A CA 1
ATOM 2558 C C . GLU A 1 325 ? 9.136 25.644 -10.110 1.00 42.12 325 GLU A C 1
ATOM 2560 O O . GLU A 1 325 ? 10.044 26.467 -10.043 1.00 42.12 325 GLU A O 1
ATOM 2565 N N . GLU A 1 326 ? 8.461 25.256 -9.026 1.00 28.67 326 GLU A N 1
ATOM 2566 C CA . GLU A 1 326 ? 8.965 25.484 -7.662 1.00 28.67 326 GLU A CA 1
ATOM 2567 C C . GLU A 1 326 ? 8.673 24.265 -6.759 1.00 28.67 326 GLU A C 1
ATOM 2569 O O . GLU A 1 326 ? 7.533 23.848 -6.585 1.00 28.67 326 GLU A O 1
ATOM 2574 N N . ASP A 1 327 ? 9.759 23.685 -6.234 1.00 27.72 327 ASP A N 1
ATOM 2575 C CA . ASP A 1 327 ? 9.893 22.928 -4.980 1.00 27.72 327 ASP A CA 1
ATOM 2576 C C . ASP A 1 327 ? 8.911 21.773 -4.674 1.00 27.72 327 ASP A C 1
ATOM 2578 O O . ASP A 1 327 ? 8.114 21.817 -3.741 1.00 27.72 327 ASP A O 1
ATOM 2582 N N . TYR A 1 328 ? 9.093 20.645 -5.371 1.00 32.25 328 TYR A N 1
ATOM 2583 C CA . TYR A 1 328 ? 8.497 19.338 -5.041 1.00 32.25 328 TYR A CA 1
ATOM 2584 C C . TYR A 1 328 ? 9.281 18.600 -3.933 1.00 32.25 328 TYR A C 1
ATOM 2586 O O . TYR A 1 328 ? 9.778 17.497 -4.128 1.00 32.25 328 TYR A O 1
ATOM 2594 N N . TYR A 1 329 ? 9.451 19.223 -2.768 1.00 33.50 329 TYR A N 1
ATOM 2595 C CA . TYR A 1 329 ? 9.972 18.552 -1.569 1.00 33.50 329 TYR A CA 1
ATOM 2596 C C . TYR A 1 329 ? 9.400 19.217 -0.311 1.00 33.50 329 TYR A C 1
ATOM 2598 O O . TYR A 1 329 ? 10.111 19.985 0.327 1.00 33.50 329 TYR A O 1
ATOM 2606 N N . ASP A 1 330 ? 8.125 18.955 0.012 1.00 28.56 330 ASP A N 1
ATOM 2607 C CA . ASP A 1 330 ? 7.657 18.725 1.403 1.00 28.56 330 ASP A CA 1
ATOM 2608 C C . ASP A 1 330 ? 6.151 18.418 1.553 1.00 28.56 330 ASP A C 1
ATOM 2610 O O . ASP A 1 330 ? 5.676 18.303 2.680 1.00 28.56 330 ASP A O 1
ATOM 2614 N N . ASP A 1 331 ? 5.384 18.244 0.476 1.00 29.70 331 ASP A N 1
ATOM 2615 C CA . ASP A 1 331 ? 4.033 17.685 0.588 1.00 29.70 331 ASP A CA 1
ATOM 2616 C C . ASP A 1 331 ? 4.083 16.218 0.176 1.00 29.70 331 ASP A C 1
ATOM 2618 O O . ASP A 1 331 ? 4.248 15.889 -0.998 1.00 29.70 331 ASP A O 1
ATOM 2622 N N . PHE A 1 332 ? 3.949 15.319 1.155 1.00 35.22 332 PHE A N 1
ATOM 2623 C CA . PHE A 1 332 ? 3.337 14.028 0.861 1.00 35.22 332 PHE A CA 1
ATOM 2624 C C . PHE A 1 332 ? 1.980 14.359 0.248 1.00 35.22 332 PHE A C 1
ATOM 2626 O O . PHE A 1 332 ? 1.162 14.944 0.961 1.00 35.22 332 PHE A O 1
ATOM 2633 N N . PRO A 1 333 ? 1.730 14.033 -1.030 1.00 33.03 333 PRO A N 1
ATOM 2634 C CA . PRO A 1 333 ? 0.402 14.191 -1.579 1.00 33.03 333 PRO A CA 1
ATOM 2635 C C . PRO A 1 333 ? -0.502 13.319 -0.712 1.00 33.03 333 PRO A C 1
ATOM 2637 O O . PRO A 1 333 ? -0.325 12.097 -0.656 1.00 33.03 333 PRO A O 1
ATOM 2640 N N . ASP A 1 334 ? -1.426 13.945 0.019 1.00 39.25 334 ASP A N 1
ATOM 2641 C CA . ASP A 1 334 ? -2.658 13.272 0.408 1.00 39.25 334 ASP A CA 1
ATOM 2642 C C . ASP A 1 334 ? -3.176 12.692 -0.905 1.00 39.25 334 ASP A C 1
ATOM 2644 O O . ASP A 1 334 ? -3.509 13.451 -1.808 1.00 39.25 334 ASP A O 1
ATOM 2648 N N . GLY A 1 335 ? -3.055 11.368 -1.067 1.00 37.47 335 GLY A N 1
ATOM 2649 C CA . GLY A 1 335 ? -3.256 10.716 -2.355 1.00 37.47 335 GLY A CA 1
ATOM 2650 C C . GLY A 1 335 ? -4.569 11.184 -2.961 1.00 37.47 335 GLY A C 1
ATOM 2651 O O . GLY A 1 335 ? -5.623 10.860 -2.413 1.00 37.47 335 GLY A O 1
ATOM 2652 N N . GLU A 1 336 ? -4.461 11.969 -4.035 1.00 36.22 336 GLU A N 1
ATOM 2653 C CA . GLU A 1 336 ? -5.585 12.560 -4.746 1.00 36.22 336 GLU A CA 1
ATOM 2654 C C . GLU A 1 336 ? -6.573 11.449 -5.131 1.00 36.22 336 GLU A C 1
ATOM 2656 O O . GLU A 1 336 ? -6.285 10.550 -5.926 1.00 36.22 336 GLU A O 1
ATOM 2661 N N . ASP A 1 337 ? -7.719 11.503 -4.460 1.00 42.09 337 ASP A N 1
ATOM 2662 C CA . ASP A 1 337 ? -9.057 11.266 -4.982 1.00 42.09 337 ASP A CA 1
ATOM 2663 C C . ASP A 1 337 ? -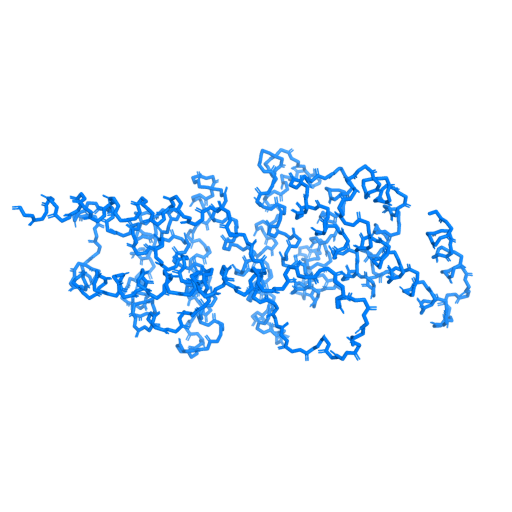9.342 9.966 -5.733 1.00 42.09 337 ASP A C 1
ATOM 2665 O O . ASP A 1 337 ? -9.670 9.926 -6.919 1.00 42.09 337 ASP A O 1
ATOM 2669 N N . ASP A 1 338 ? -9.477 8.902 -4.942 1.00 41.78 338 ASP A N 1
ATOM 2670 C CA . ASP A 1 338 ? -10.476 7.865 -5.211 1.00 41.78 338 ASP A CA 1
ATOM 2671 C C . ASP A 1 338 ? -11.869 8.315 -4.692 1.00 41.78 338 ASP A C 1
ATOM 2673 O O . ASP A 1 338 ? -12.481 7.681 -3.836 1.00 41.78 338 ASP A O 1
ATOM 2677 N N . ILE A 1 339 ? -12.407 9.421 -5.233 1.00 39.31 339 ILE A N 1
ATOM 2678 C CA . ILE A 1 339 ? -13.720 10.015 -4.863 1.00 39.31 339 ILE A CA 1
ATOM 2679 C C . ILE A 1 339 ? -14.932 9.123 -5.235 1.00 39.31 339 ILE A C 1
ATOM 2681 O O . ILE A 1 339 ? -16.069 9.371 -4.816 1.00 39.31 339 ILE A O 1
ATOM 2685 N N . TYR A 1 340 ? -14.742 8.046 -6.000 1.00 41.47 340 TYR A N 1
ATOM 2686 C CA . TYR A 1 340 ? -15.856 7.383 -6.688 1.00 41.47 340 TYR A CA 1
ATOM 2687 C C . TYR A 1 340 ? -16.638 6.318 -5.897 1.00 41.47 340 TYR A C 1
ATOM 2689 O O . TYR A 1 340 ? -17.690 5.905 -6.392 1.00 41.47 340 TYR A O 1
ATOM 2697 N N . ASP A 1 341 ? -16.225 5.915 -4.685 1.00 49.78 341 ASP A N 1
ATOM 2698 C CA . ASP A 1 341 ? -16.965 4.898 -3.896 1.00 49.78 341 ASP A CA 1
ATOM 2699 C C . ASP A 1 341 ? -17.537 5.394 -2.548 1.00 49.78 341 ASP A C 1
ATOM 2701 O O . ASP A 1 341 ? -18.352 4.723 -1.908 1.00 49.78 341 ASP A O 1
ATOM 2705 N N . ASP A 1 342 ? -17.215 6.622 -2.128 1.00 56.22 342 ASP A N 1
ATOM 2706 C CA . ASP A 1 342 ? -17.574 7.075 -0.780 1.00 56.22 342 ASP A CA 1
ATOM 2707 C C . ASP A 1 342 ? -19.078 7.345 -0.574 1.00 56.22 342 ASP A C 1
ATOM 2709 O O . ASP A 1 342 ? -19.650 7.154 0.507 1.00 56.22 342 ASP A O 1
ATOM 2713 N N . GLU A 1 343 ? -19.771 7.791 -1.623 1.00 52.44 343 GLU A N 1
ATOM 2714 C CA . GLU A 1 343 ? -21.144 8.284 -1.486 1.00 52.44 343 GLU A CA 1
ATOM 2715 C C . GLU A 1 343 ? -22.163 7.154 -1.253 1.00 52.44 343 GLU A C 1
ATOM 2717 O O . GLU A 1 343 ? -23.164 7.339 -0.549 1.00 52.44 343 GLU A O 1
ATOM 2722 N N . HIS A 1 344 ? -21.929 5.968 -1.825 1.00 54.41 344 HIS A N 1
ATOM 2723 C CA . HIS A 1 344 ? -22.804 4.811 -1.616 1.00 54.41 344 HIS A CA 1
ATOM 2724 C C . HIS A 1 344 ? -22.616 4.234 -0.207 1.00 54.41 344 HIS A C 1
ATOM 2726 O O . HIS A 1 344 ? -23.579 3.829 0.451 1.00 54.41 344 HIS A O 1
ATOM 2732 N N . MET A 1 345 ? -21.385 4.262 0.297 1.00 56.16 345 MET A N 1
ATOM 2733 C CA . MET A 1 345 ? -21.028 3.656 1.572 1.00 56.16 345 MET A CA 1
ATOM 2734 C C . MET A 1 345 ? -21.416 4.514 2.776 1.00 56.16 345 MET A C 1
ATOM 2736 O O . MET A 1 345 ? -21.893 3.975 3.777 1.00 56.16 345 MET A O 1
ATOM 2740 N N . ILE A 1 346 ? -21.335 5.845 2.678 1.00 62.41 346 ILE A N 1
ATOM 2741 C CA . ILE A 1 346 ? -21.867 6.743 3.716 1.00 62.41 346 ILE A CA 1
ATOM 2742 C C . ILE A 1 346 ? -23.397 6.666 3.770 1.00 62.41 346 ILE A C 1
ATOM 2744 O O . ILE A 1 346 ? -23.982 6.667 4.857 1.00 62.41 346 ILE A O 1
ATOM 2748 N N . LYS A 1 347 ? -24.074 6.491 2.626 1.00 61.91 347 LYS A N 1
ATOM 2749 C CA . LYS A 1 347 ? -25.514 6.177 2.606 1.00 61.91 347 LYS A CA 1
ATOM 2750 C C . LYS A 1 347 ? -25.809 4.862 3.329 1.00 61.91 347 LYS A C 1
ATOM 2752 O O . LYS A 1 347 ? -26.757 4.811 4.114 1.00 61.91 347 LYS A O 1
ATOM 2757 N N . ASP A 1 348 ? -24.983 3.834 3.150 1.00 58.00 348 ASP A N 1
ATOM 2758 C CA . ASP A 1 348 ? -25.106 2.565 3.875 1.00 58.00 348 ASP A CA 1
ATOM 2759 C C . ASP A 1 348 ? -24.749 2.676 5.368 1.00 58.00 348 ASP A C 1
ATOM 2761 O O . ASP A 1 348 ? -25.308 1.944 6.195 1.00 58.00 348 ASP A O 1
ATOM 2765 N N . ALA A 1 349 ? -23.849 3.586 5.749 1.00 59.31 349 ALA A N 1
ATOM 2766 C CA . ALA A 1 349 ? -23.579 3.927 7.143 1.00 59.31 349 ALA A CA 1
ATOM 2767 C C . ALA A 1 349 ? -24.809 4.573 7.786 1.00 59.31 349 ALA A C 1
ATOM 2769 O O . ALA A 1 349 ? -25.308 4.080 8.797 1.00 59.31 349 ALA A O 1
ATOM 2770 N N . ILE A 1 350 ? -25.386 5.582 7.130 1.00 61.97 350 ILE A N 1
ATOM 2771 C CA . ILE A 1 350 ? -26.626 6.240 7.555 1.00 61.97 350 ILE A CA 1
ATOM 2772 C C . ILE A 1 350 ? -27.775 5.222 7.657 1.00 61.97 350 ILE A C 1
ATOM 2774 O O . ILE A 1 350 ? -28.476 5.180 8.668 1.00 61.97 350 ILE A O 1
ATOM 2778 N N . LEU A 1 351 ? -27.949 4.341 6.667 1.00 58.28 351 LEU A N 1
ATOM 2779 C CA . LEU A 1 351 ? -28.964 3.278 6.692 1.00 58.28 351 LEU A CA 1
ATOM 2780 C C . LEU A 1 351 ? -28.724 2.251 7.812 1.00 58.28 351 LEU A C 1
ATOM 2782 O O . LEU A 1 351 ? -29.683 1.754 8.410 1.00 58.28 351 LEU A O 1
ATOM 2786 N N . GLY A 1 352 ? -27.462 1.941 8.117 1.00 55.81 352 GLY A N 1
ATOM 2787 C CA . GLY A 1 352 ? -27.068 1.096 9.245 1.00 55.81 352 GLY A CA 1
ATOM 2788 C C . GLY A 1 352 ? -27.433 1.714 10.596 1.00 55.81 352 GLY A C 1
ATOM 2789 O O . GLY A 1 352 ? -28.000 1.025 11.445 1.00 55.81 352 GLY A O 1
ATOM 2790 N N . LEU A 1 353 ? -27.210 3.023 10.763 1.00 61.22 353 LEU A N 1
ATOM 2791 C CA . LEU A 1 353 ? -27.602 3.773 11.964 1.00 61.22 353 LEU A CA 1
ATOM 2792 C C . LEU A 1 353 ? -29.117 3.735 12.181 1.00 61.22 353 LEU A C 1
ATOM 2794 O O . LEU A 1 353 ? -29.574 3.503 13.300 1.00 61.22 353 LEU A O 1
ATOM 2798 N N . TYR A 1 354 ? -29.904 3.875 11.110 1.00 56.25 354 TYR A N 1
ATOM 2799 C CA . TYR A 1 354 ? -31.363 3.758 11.185 1.00 56.25 354 TYR A CA 1
ATOM 2800 C C . TYR A 1 354 ? -31.832 2.383 11.681 1.00 56.25 354 TYR A C 1
ATOM 2802 O O . TYR A 1 354 ? -32.833 2.315 12.392 1.00 56.25 354 TYR A O 1
ATOM 2810 N N . LYS A 1 355 ? -31.128 1.294 11.340 1.00 49.53 355 LYS A N 1
ATOM 2811 C CA . LYS A 1 355 ? -31.449 -0.055 11.837 1.00 49.53 355 LYS A CA 1
ATOM 2812 C C . LYS A 1 355 ? -31.017 -0.256 13.290 1.00 49.53 355 LYS A C 1
ATOM 2814 O O . LYS A 1 355 ? -31.822 -0.729 14.084 1.00 49.53 355 LYS A O 1
ATOM 2819 N N . GLY A 1 356 ? -29.798 0.152 13.648 1.00 47.25 356 GLY A N 1
ATOM 2820 C CA . GLY A 1 356 ? -29.264 -0.011 15.006 1.00 47.25 356 GLY A CA 1
ATOM 2821 C C . GLY A 1 356 ? -30.044 0.776 16.064 1.00 47.25 356 GLY A C 1
ATOM 2822 O O . GLY A 1 356 ? -30.323 0.256 17.141 1.00 47.25 356 GLY A O 1
ATOM 2823 N N . VAL A 1 357 ? -30.490 1.997 15.742 1.00 46.66 357 VAL A N 1
ATOM 2824 C CA . VAL A 1 357 ? -31.357 2.788 16.637 1.00 46.66 357 VAL A CA 1
ATOM 2825 C C . VAL A 1 357 ? -32.715 2.107 16.847 1.00 46.66 357 VAL A C 1
ATOM 2827 O O . VAL A 1 357 ? -33.244 2.153 17.952 1.00 46.66 357 VAL A O 1
ATOM 2830 N N . PHE A 1 358 ? -33.252 1.432 15.826 1.00 41.00 358 PHE A N 1
ATOM 2831 C CA . PHE A 1 358 ? -34.537 0.728 15.908 1.00 41.00 358 PHE A CA 1
ATOM 2832 C C . PHE A 1 358 ? -34.476 -0.568 16.727 1.00 41.00 358 PHE A C 1
ATOM 2834 O O . PHE A 1 358 ? -35.500 -1.012 17.230 1.00 41.00 358 PHE A O 1
ATOM 2841 N N . GLU A 1 359 ? -33.300 -1.186 16.847 1.00 38.25 359 GLU A N 1
ATOM 2842 C CA . GLU A 1 359 ? -33.089 -2.390 17.663 1.00 38.25 359 GLU A CA 1
ATOM 2843 C C . GLU A 1 359 ? -32.752 -2.063 19.131 1.00 38.25 359 GLU A C 1
ATOM 2845 O O . GLU A 1 359 ? -32.869 -2.927 20.001 1.00 38.25 359 GLU A O 1
ATOM 2850 N N . LEU A 1 360 ? -32.367 -0.812 19.417 1.00 36.28 360 LEU A N 1
ATOM 2851 C CA . LEU A 1 360 ? -32.108 -0.290 20.766 1.00 36.28 360 LEU A CA 1
ATOM 2852 C C . LEU A 1 360 ? -33.338 0.377 21.422 1.00 36.28 360 LEU A C 1
ATOM 2854 O O . LEU A 1 360 ? -33.307 0.631 22.629 1.00 36.28 360 LEU A O 1
ATOM 2858 N N . THR A 1 361 ? -34.405 0.649 20.659 1.00 33.28 361 THR A N 1
ATOM 2859 C CA . THR A 1 361 ? -35.732 1.102 21.138 1.00 33.28 361 THR A CA 1
ATOM 2860 C C . THR A 1 361 ? -36.748 -0.025 21.124 1.00 33.28 361 THR A C 1
ATOM 2862 O O . THR A 1 361 ? -37.522 -0.134 22.104 1.00 33.28 361 THR A O 1
#

InterPro domains:
  IPR011989 Armadillo-like helical [G3DSA:1.25.10.10] (15-341)
  IPR016024 Armadillo-type fold [SSF48371] (25-342)

Radius of gyration: 22.44 Å; chains: 1; bounding box: 69×50×58 Å

Sequence (361 aa):
EKVSESYWRMLEIDEECAEGELGAMGCVTIIKTIFQSVQKDQDLLLRLEKICARVFAHCTTPDGMDSIEDVVACECLIMHHFNVITEEIWGIAPQLLNVIIGPDDEEEGGFGFEHISSMVDFFRNILRLGGEQLWTRKIGDHAFIDVFLHGMKKCIKITNNFDYSQTGTLSVFMIMTSFFENNPGLIDKELSEFIELTINELVKEETASYAAKVMCEFLFTCLYYNAGLMFQVLNNLNAIESVSKALFGNLQQFKSISATSTVIYGITSILRLPVGDLPGPIKEEMTSIFTALLDLIQQYSSAKTEDEKEEEEDADPLENAHGDEEDYYDDFPDGEDDIYDDEHMIKDAILGLYKGVFELT

Organism: Euplotes crassus (NCBI:txid5936)

Foldseek 3Di:
DVLLVQLVVLCVPDVVDVRSLVSNLVSLVVLLVVLVVCLQPLVVLVVSCVVCLVVQLVCLDPSNVVNVLSSLSSQLSNCVSPVDDDVSLVVCPVSNLCQQAPDPPDLQGHVNVVCLLSCLSSLLSCLQSVPCQQQVDDDPPHRNVVSVLVSLVSQLNNCVPPVPDPSSVLSSLSSVLSNLQRPAPPCLVVLLVVLVSLVVVLVVDDLLDPSLLSSLLSLLSSLLSPVLSSVVSCVVVVNVVVNCCSNLVCLVSQQDLVSLLSNLSSLLSQLLDDPVRDDPVCNVCVVVSVVSSVVSLVSNVVVVVVVVVVVVVPPPPPPPPDDDPDDPPDDPPPPPDPPPPRPVVVVVSVVSVVVSVVVVD

Secondary structure (DSSP, 8-state):
-HHHHHHHHHHTS-TT-HHHHHHHHHHHHHHHHHHHHTTT-HHHHHHHHHHHHHHHTTTTSTTTGGGHHHHHHHHHHHHHHH----HHHHHHHHHHHHHHH--TT-TT--TTGGGGGGGHHHHHHHHHH-TTHHHH-EETTEEHHHHHHHHHHHHHHHHHHS---HHHHHHHHHHHHHHHHH-TTT-HHHHHHHHHHHHHHHTTS-TTSHHHHHHHHHHHHHHHHHHHHHHHHHHHTT-HHHHHHHHHTTGGG--SHHHHHHHHHHHHHHHTS-GGGS-HHHHHHHHHHHHHHHHHHHHHHHHHHHHHHHHHHTT-TTSTTS------SS--------TTSHHHHHHHHHHHHHHHHHHH-